Protein AF-A0A0X3NVZ6-F1 (afdb_monomer_lite)

pLDDT: mean 81.46, std 21.71, range [28.33, 97.88]

Secondary structure (DSSP, 8-state):
-HHHHHHHHHHHHHHHHHHHHHHHHHHHHTTT--HHHHHHHHHH-S--TT--HHHHHHHHHHHHT--STTSHHHHHHHHTT--HHHHHHHHHHHHHHHT-HHHHHHHHEE--TT-SS-EESS-HHHHHHHHHHTT--HHHHHHHHTT-S-HHHHHHHHHHHT-HHHHHHHHHHHT-HHHHHHHHTTS-TT-HHHHHHHHHHHHS-TT--TTSSPPS----------------------------

Structure (mmCIF, N/CA/C/O backbone):
data_AF-A0A0X3NVZ6-F1
#
_entry.id   AF-A0A0X3NVZ6-F1
#
loop_
_atom_site.group_PDB
_atom_site.id
_atom_site.type_symbol
_atom_site.label_atom_id
_atom_site.label_alt_id
_atom_site.label_comp_id
_atom_site.label_asym_id
_atom_site.label_entity_id
_atom_site.label_seq_id
_atom_site.pdbx_PDB_ins_code
_atom_site.Cartn_x
_atom_site.Cartn_y
_atom_site.Cartn_z
_atom_site.occupancy
_atom_site.B_iso_or_equiv
_atom_site.auth_seq_id
_atom_site.auth_comp_id
_atom_site.auth_asym_id
_atom_site.auth_atom_id
_atom_site.pdbx_PDB_model_num
ATOM 1 N N . MET A 1 1 ? -24.103 -20.084 12.287 1.00 60.00 1 MET A N 1
ATOM 2 C CA . MET A 1 1 ? -24.556 -18.800 12.869 1.00 60.00 1 MET A CA 1
ATOM 3 C C . MET A 1 1 ? -23.724 -18.395 14.086 1.00 60.00 1 MET A C 1
ATOM 5 O O . MET A 1 1 ? -23.213 -17.290 14.076 1.00 60.00 1 MET A O 1
ATOM 9 N N . HIS A 1 2 ? -23.479 -19.282 15.063 1.00 65.44 2 HIS A N 1
ATOM 10 C CA . HIS A 1 2 ? -22.731 -18.943 16.290 1.00 65.44 2 HIS A CA 1
ATOM 11 C C . HIS A 1 2 ? -21.339 -18.313 16.087 1.00 65.44 2 HIS A C 1
ATOM 13 O O . HIS A 1 2 ? -21.022 -17.343 16.763 1.00 65.44 2 HIS A O 1
ATOM 19 N N . ALA A 1 3 ? -20.526 -18.804 15.144 1.00 72.56 3 ALA A N 1
ATOM 20 C CA . ALA A 1 3 ? -19.170 -18.280 14.934 1.00 72.56 3 ALA A CA 1
ATOM 21 C C . ALA A 1 3 ? -19.144 -16.808 14.474 1.00 72.56 3 ALA A C 1
ATOM 23 O O . ALA A 1 3 ? -18.349 -16.023 14.979 1.00 72.56 3 ALA A O 1
ATOM 24 N N . SER A 1 4 ? -20.038 -16.415 13.561 1.00 76.69 4 SER A N 1
ATOM 25 C CA . SER A 1 4 ? -20.126 -15.032 13.071 1.00 76.69 4 SER A CA 1
ATOM 26 C C . SER A 1 4 ? -20.656 -14.077 14.141 1.00 76.69 4 SER A C 1
ATOM 28 O O . SER A 1 4 ? -20.187 -12.949 14.248 1.00 76.69 4 SER A O 1
ATOM 30 N N . THR A 1 5 ? -21.602 -14.532 14.969 1.00 79.50 5 THR A N 1
ATOM 31 C CA . THR A 1 5 ? -22.125 -13.740 16.090 1.00 79.50 5 THR A CA 1
ATOM 32 C C . THR A 1 5 ? -21.061 -13.522 17.164 1.00 79.50 5 THR A C 1
ATOM 34 O O . THR A 1 5 ? -20.918 -12.405 17.645 1.00 79.50 5 THR A O 1
ATOM 37 N N . LEU A 1 6 ? -20.275 -14.553 17.496 1.00 79.38 6 LEU A N 1
ATOM 38 C CA . LEU A 1 6 ? -19.158 -14.430 18.439 1.00 79.38 6 LEU A CA 1
ATOM 39 C C . LEU A 1 6 ? -18.105 -13.439 17.932 1.00 79.38 6 LEU A C 1
ATOM 41 O O . LEU A 1 6 ? -17.710 -12.552 18.679 1.00 79.38 6 LEU A O 1
ATOM 45 N N . GLN A 1 7 ? -17.746 -13.502 16.645 1.00 86.94 7 GLN A N 1
ATOM 46 C CA . GLN A 1 7 ? -16.832 -12.528 16.040 1.00 86.94 7 GLN A CA 1
ATOM 47 C C . GLN A 1 7 ? -17.372 -11.091 16.093 1.00 86.94 7 GLN A C 1
ATOM 49 O O . GLN A 1 7 ? -16.603 -10.158 16.299 1.00 86.94 7 GLN A O 1
ATOM 54 N N . ALA A 1 8 ? -18.680 -10.888 15.924 1.00 89.19 8 ALA A N 1
ATOM 55 C CA . ALA A 1 8 ? -19.275 -9.559 16.038 1.00 89.19 8 ALA A CA 1
ATOM 56 C C . ALA A 1 8 ? -19.230 -9.023 17.481 1.00 89.19 8 ALA A C 1
ATOM 58 O O . ALA A 1 8 ? -18.891 -7.860 17.686 1.00 89.19 8 ALA A O 1
ATOM 59 N N . VAL A 1 9 ? -19.521 -9.867 18.477 1.00 93.12 9 VAL A N 1
ATOM 60 C CA . VAL A 1 9 ? -19.441 -9.499 19.903 1.00 93.12 9 VAL A CA 1
ATOM 61 C C . VAL A 1 9 ? -18.001 -9.172 20.300 1.00 93.12 9 VAL A C 1
ATOM 63 O O . VAL A 1 9 ? -17.758 -8.132 20.904 1.00 93.12 9 VAL A O 1
ATOM 66 N N . ASP A 1 10 ? -17.050 -10.007 19.885 1.00 93.88 10 ASP A N 1
ATOM 67 C CA . ASP A 1 10 ? -15.616 -9.810 20.108 1.00 93.88 10 ASP A CA 1
ATOM 68 C C . ASP A 1 10 ? -15.109 -8.465 19.568 1.00 93.88 10 ASP A C 1
ATOM 70 O O . ASP A 1 10 ? -14.292 -7.799 20.208 1.00 93.88 10 ASP A O 1
ATOM 74 N N . LEU A 1 11 ? -15.573 -8.078 18.376 1.00 95.94 11 LEU A N 1
ATOM 75 C CA . LEU A 1 11 ? -15.210 -6.807 17.756 1.00 95.94 11 LEU A CA 1
ATOM 76 C C . LEU A 1 11 ? -15.830 -5.623 18.505 1.00 95.94 11 LEU A C 1
ATOM 78 O O . LEU A 1 11 ? -15.144 -4.632 18.739 1.00 95.94 11 LEU A O 1
ATOM 82 N N . LEU A 1 12 ? -17.102 -5.726 18.903 1.00 96.62 12 LEU A N 1
ATOM 83 C CA . LEU A 1 12 ? -17.789 -4.683 19.670 1.00 96.62 12 LEU A CA 1
ATOM 84 C C . LEU A 1 12 ? -17.141 -4.462 21.041 1.00 96.62 12 LEU A C 1
ATOM 86 O O . LEU A 1 12 ? -16.987 -3.319 21.475 1.00 96.62 12 LEU A O 1
ATOM 90 N N . GLU A 1 13 ? -16.730 -5.536 21.715 1.00 96.31 13 GLU A N 1
ATOM 91 C CA . GLU A 1 13 ? -16.010 -5.450 22.985 1.00 96.31 13 GLU A CA 1
ATOM 92 C C . GLU A 1 13 ? -14.669 -4.731 22.800 1.00 96.31 13 GLU A C 1
ATOM 94 O O . GLU A 1 13 ? -14.381 -3.770 23.516 1.00 96.31 13 GLU A O 1
ATOM 99 N N . PHE A 1 14 ? -13.895 -5.121 21.781 1.00 97.38 14 PHE A N 1
ATOM 100 C CA . PHE A 1 14 ? -12.651 -4.440 21.432 1.00 97.38 14 PHE A CA 1
ATOM 101 C C . PHE A 1 14 ? -12.881 -2.950 21.139 1.00 97.38 14 PHE A C 1
ATOM 103 O O . PHE A 1 14 ? -12.209 -2.097 21.716 1.00 97.38 14 PHE A O 1
ATOM 110 N N . GLN A 1 15 ? -13.857 -2.621 20.287 1.00 97.56 15 GLN A N 1
ATOM 111 C CA . GLN A 1 15 ? -14.199 -1.240 19.944 1.00 97.56 15 GLN A CA 1
ATOM 112 C C . GLN A 1 15 ? -14.551 -0.431 21.188 1.00 97.56 15 GLN A C 1
ATOM 114 O O . GLN A 1 15 ? -14.076 0.689 21.332 1.00 97.56 15 GLN A O 1
ATOM 119 N N . THR A 1 16 ? -15.325 -1.002 22.113 1.00 97.19 16 THR A N 1
ATOM 120 C CA . THR A 1 16 ? -15.700 -0.339 23.369 1.00 97.19 16 THR A CA 1
ATOM 121 C C . THR A 1 16 ? -14.471 0.031 24.201 1.00 97.19 16 THR A C 1
ATOM 123 O O . THR A 1 16 ? -14.427 1.122 24.765 1.00 97.19 16 THR A O 1
ATOM 126 N N . GLN A 1 17 ? -13.451 -0.832 24.231 1.00 96.88 17 GLN A N 1
ATOM 127 C CA . GLN A 1 17 ? -12.208 -0.585 24.970 1.00 96.88 17 GLN A CA 1
ATOM 128 C C . GLN A 1 17 ? -11.360 0.534 24.347 1.00 96.88 17 GLN A C 1
ATOM 130 O O . GLN A 1 17 ? -10.769 1.323 25.081 1.00 96.88 17 GLN A O 1
ATOM 135 N N . VAL A 1 18 ? -11.307 0.628 23.013 1.00 96.75 18 VAL A N 1
ATOM 136 C CA . VAL A 1 18 ? -10.432 1.589 22.307 1.00 96.75 18 VAL A CA 1
ATOM 137 C C . VAL A 1 18 ? -11.133 2.881 21.871 1.00 96.75 18 VAL A C 1
ATOM 139 O O . VAL A 1 18 ? -10.475 3.819 21.428 1.00 96.75 18 VAL A O 1
ATOM 142 N N . ASN A 1 19 ? -12.463 2.963 21.976 1.00 96.88 19 ASN A N 1
ATOM 143 C CA . ASN A 1 19 ? -13.245 4.064 21.404 1.00 96.88 19 ASN A CA 1
ATOM 144 C C . ASN A 1 19 ? -12.883 5.440 21.986 1.00 96.88 19 ASN A C 1
ATOM 146 O O . ASN A 1 19 ? -12.843 6.420 21.248 1.00 96.88 19 ASN A O 1
ATOM 150 N N . SER A 1 20 ? -12.622 5.531 23.292 1.00 96.69 20 SER A N 1
ATOM 151 C CA . SER A 1 20 ? -12.245 6.802 23.926 1.00 96.69 20 SER A CA 1
ATOM 152 C C . SER A 1 20 ? -10.889 7.312 23.430 1.00 96.69 20 SER A C 1
ATOM 154 O O . SER A 1 20 ? -10.765 8.493 23.114 1.00 96.69 20 SER A O 1
ATOM 156 N N . GLU A 1 21 ? -9.903 6.421 23.307 1.00 96.88 21 GLU A N 1
ATOM 157 C CA . GLU A 1 21 ? -8.580 6.730 22.752 1.00 96.88 21 GLU A CA 1
ATOM 158 C C . GLU A 1 21 ? -8.684 7.179 21.290 1.00 96.88 21 GLU A C 1
ATOM 160 O O . GLU A 1 21 ? -8.068 8.167 20.900 1.00 96.88 21 GLU A O 1
ATOM 165 N N . TRP A 1 22 ? -9.519 6.506 20.495 1.00 96.06 22 TRP A N 1
ATOM 166 C CA . TRP A 1 22 ? -9.757 6.878 19.103 1.00 96.06 22 TRP A CA 1
ATOM 167 C C . TRP A 1 22 ? -10.346 8.278 18.953 1.00 96.06 22 TRP A C 1
ATOM 169 O O . TRP A 1 22 ? -9.839 9.077 18.169 1.00 96.06 22 TRP A O 1
ATOM 179 N N . LEU A 1 23 ? -11.395 8.601 19.710 1.00 95.69 23 LEU A N 1
ATOM 180 C CA . LEU A 1 23 ? -12.026 9.919 19.634 1.00 95.69 23 LEU A CA 1
ATOM 181 C C . LEU A 1 23 ? -11.039 11.038 20.004 1.00 95.69 23 LEU A C 1
ATOM 183 O O . LEU A 1 23 ? -10.986 12.061 19.319 1.00 95.69 23 LEU A O 1
ATOM 187 N N . ASP A 1 24 ? -10.218 10.816 21.033 1.00 95.56 24 ASP A N 1
ATOM 188 C CA . ASP A 1 24 ? -9.151 11.737 21.431 1.00 95.56 24 ASP A CA 1
ATOM 189 C C . ASP A 1 24 ? -8.069 11.870 20.342 1.00 95.56 24 ASP A C 1
ATOM 191 O O . ASP A 1 24 ? -7.657 12.985 20.002 1.00 95.56 24 ASP A O 1
ATOM 195 N N . PHE A 1 25 ? -7.661 10.757 19.723 1.00 95.31 25 PHE A N 1
ATOM 196 C CA . PHE A 1 25 ? -6.727 10.752 18.598 1.00 95.31 25 PHE A CA 1
ATOM 197 C C . PHE A 1 25 ? -7.257 11.566 17.413 1.00 95.31 25 PHE A C 1
ATOM 199 O O . PHE A 1 25 ? -6.531 12.421 16.897 1.00 95.31 25 PHE A O 1
ATOM 206 N N . VAL A 1 26 ? -8.511 11.354 16.994 1.00 93.81 26 VAL A N 1
ATOM 207 C CA . VAL A 1 26 ? -9.117 12.092 15.873 1.00 93.81 26 VAL A CA 1
ATOM 208 C C . VAL A 1 26 ? -9.163 13.583 16.189 1.00 93.81 26 VAL A C 1
ATOM 210 O O . VAL A 1 26 ? -8.725 14.389 15.369 1.00 93.81 26 VAL A O 1
ATOM 213 N N . GLN A 1 27 ? -9.619 13.963 17.385 1.00 92.81 27 GLN A N 1
ATOM 214 C CA . GLN A 1 27 ? -9.715 15.366 17.787 1.00 92.81 27 GLN A CA 1
ATOM 215 C C . GLN A 1 27 ? -8.353 16.077 17.760 1.00 92.81 27 GLN A C 1
ATOM 217 O O . GLN A 1 27 ? -8.264 17.228 17.327 1.00 92.81 27 GLN A O 1
ATOM 222 N N . LYS A 1 28 ? -7.288 15.397 18.196 1.00 92.94 28 LYS A N 1
ATOM 223 C CA . LYS A 1 28 ? -5.924 15.946 18.218 1.00 92.94 28 LYS A CA 1
ATOM 224 C C . LYS A 1 28 ? -5.268 15.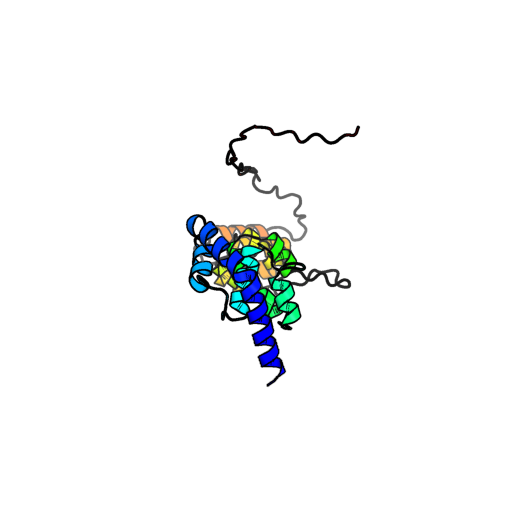979 16.841 1.00 92.94 28 LYS A C 1
ATOM 226 O O . LYS A 1 28 ? -4.518 16.909 16.549 1.00 92.94 28 LYS A O 1
ATOM 231 N N . THR A 1 29 ? -5.529 14.972 16.014 1.00 89.94 29 THR A N 1
ATOM 232 C 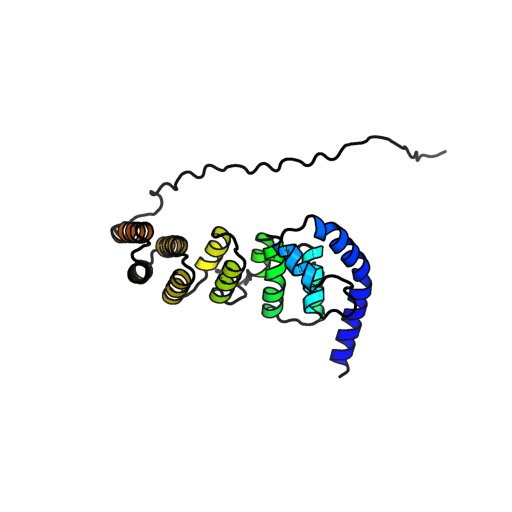CA . THR A 1 29 ? -4.800 14.739 14.759 1.00 89.94 29 THR A CA 1
ATOM 233 C C . THR A 1 29 ? -5.443 15.452 13.577 1.00 89.94 29 THR A C 1
ATOM 235 O O . THR A 1 29 ? -4.736 15.991 12.727 1.00 89.94 29 THR A O 1
ATOM 238 N N . LEU A 1 30 ? -6.776 15.520 13.523 1.00 87.06 30 LEU A N 1
ATOM 239 C CA . LEU A 1 30 ? -7.508 16.086 12.388 1.00 87.06 30 LEU A CA 1
ATOM 240 C C . LEU A 1 30 ? -7.076 17.521 12.007 1.00 87.06 30 LEU A C 1
ATOM 242 O O . LEU A 1 30 ? -6.938 17.778 10.810 1.00 87.06 30 LEU A O 1
ATOM 246 N N . PRO A 1 31 ? -6.803 18.455 12.944 1.00 87.62 31 PRO A N 1
ATOM 247 C CA . PRO A 1 31 ? -6.426 19.824 12.582 1.00 87.62 31 PRO A CA 1
ATOM 248 C C . PRO A 1 31 ? -5.085 19.915 11.834 1.00 87.62 31 PRO A C 1
ATOM 250 O O . PRO A 1 31 ? -4.970 20.646 10.846 1.00 87.62 31 PRO A O 1
ATOM 253 N N . SER A 1 32 ? -4.081 19.156 12.281 1.00 89.25 32 SER A N 1
ATOM 254 C CA . SER A 1 32 ? -2.695 19.209 11.789 1.00 89.25 32 SER A CA 1
ATOM 255 C C . SER A 1 32 ? -2.352 18.123 10.764 1.00 89.25 32 SER A C 1
ATOM 257 O O . SER A 1 32 ? -1.273 18.162 10.175 1.00 89.25 32 SER A O 1
ATOM 259 N N . ALA A 1 33 ? -3.260 17.175 10.527 1.00 89.50 33 ALA A N 1
ATOM 260 C CA . ALA A 1 33 ? -3.080 16.084 9.582 1.00 89.50 33 ALA A CA 1
ATOM 261 C C . ALA A 1 33 ? -2.863 16.561 8.135 1.00 89.50 33 ALA A C 1
ATOM 263 O O . ALA A 1 33 ? -3.412 17.580 7.690 1.00 89.50 33 ALA A O 1
ATOM 264 N N . SER A 1 34 ? -2.094 15.764 7.386 1.00 90.56 34 SER A N 1
ATOM 265 C CA . SER A 1 34 ? -1.975 15.885 5.933 1.00 90.56 34 SER A CA 1
ATOM 266 C C . SER A 1 34 ? -3.335 15.664 5.262 1.00 90.56 34 SER A C 1
ATOM 268 O O . SER A 1 34 ? -4.229 15.044 5.835 1.00 90.56 34 SER A O 1
ATOM 270 N N . GLU A 1 35 ? -3.499 16.147 4.031 1.00 89.75 35 GLU A N 1
ATOM 271 C CA . GLU A 1 35 ? -4.738 15.959 3.261 1.00 89.75 35 GLU A CA 1
ATOM 272 C C . GLU A 1 35 ? -5.115 14.476 3.106 1.00 89.75 35 GLU A C 1
ATOM 274 O O . GLU A 1 35 ? -6.270 14.108 3.291 1.00 89.75 35 GLU A O 1
ATOM 279 N N . HIS A 1 36 ? -4.124 13.608 2.886 1.00 88.31 36 HIS A N 1
ATOM 280 C CA . HIS A 1 36 ? -4.323 12.161 2.781 1.00 88.31 36 HIS A CA 1
ATOM 281 C C . HIS A 1 36 ? -4.874 11.557 4.080 1.00 88.31 36 HIS A C 1
ATOM 283 O O . HIS A 1 36 ? -5.828 10.782 4.054 1.00 88.31 36 HIS A O 1
ATOM 289 N N . VAL A 1 37 ? -4.310 11.944 5.229 1.00 90.19 37 VAL A N 1
ATOM 290 C CA . VAL A 1 37 ? -4.796 11.483 6.537 1.00 90.19 37 VAL A CA 1
ATOM 291 C C . VAL A 1 37 ? -6.179 12.068 6.834 1.00 90.19 37 VAL A C 1
ATOM 293 O O . VAL A 1 37 ? -7.036 11.355 7.341 1.00 90.19 37 VAL A O 1
ATOM 296 N N . LYS A 1 38 ? -6.442 13.330 6.471 1.00 91.00 38 LYS A N 1
ATOM 297 C CA . LYS A 1 38 ? -7.771 13.952 6.599 1.00 91.00 38 LYS A CA 1
ATOM 298 C C . LYS A 1 38 ? -8.831 13.232 5.772 1.00 91.00 38 LYS A C 1
ATOM 300 O O . LYS A 1 38 ? -9.927 13.035 6.282 1.00 91.00 38 LYS A O 1
ATOM 305 N N . SER A 1 39 ? -8.506 12.817 4.547 1.00 90.62 39 SER A N 1
ATOM 306 C CA . SER A 1 39 ? -9.411 12.036 3.696 1.00 90.62 39 SER A CA 1
ATOM 307 C C . SER A 1 39 ? -9.811 10.730 4.379 1.00 90.62 39 SER A C 1
ATOM 309 O O . SER A 1 39 ? -10.999 10.463 4.531 1.00 90.62 39 SER A O 1
ATOM 311 N N . LEU A 1 40 ? -8.829 9.968 4.876 1.00 90.06 40 LEU A N 1
ATOM 312 C CA . LEU A 1 40 ? -9.088 8.721 5.599 1.00 90.06 40 LEU A CA 1
ATOM 313 C C . LEU A 1 40 ? -9.904 8.958 6.864 1.00 90.06 40 LEU A C 1
ATOM 315 O O . LEU A 1 40 ? -10.897 8.279 7.099 1.00 90.06 40 LEU A O 1
ATOM 319 N N . LEU A 1 41 ? -9.512 9.948 7.669 1.00 89.00 41 LEU A N 1
ATOM 320 C CA . LEU A 1 41 ? -10.242 10.298 8.880 1.00 89.00 41 LEU A CA 1
ATOM 321 C C . LEU A 1 41 ? -11.670 10.738 8.574 1.00 89.00 41 LEU A C 1
ATOM 323 O O . LEU A 1 41 ? -12.544 10.427 9.364 1.00 89.00 41 LEU A O 1
ATOM 327 N N . GLY A 1 42 ? -11.932 11.410 7.452 1.00 84.88 42 GLY A N 1
ATOM 328 C CA . GLY A 1 42 ? -13.282 11.796 7.044 1.00 84.88 42 GLY A CA 1
ATOM 329 C C . GLY A 1 42 ? -14.221 10.596 6.911 1.00 84.88 42 GLY A C 1
ATOM 330 O O . GLY A 1 42 ? -15.340 10.646 7.417 1.00 84.88 42 GLY A O 1
ATOM 331 N N . GLU A 1 43 ? -13.743 9.499 6.320 1.00 85.19 43 GLU A N 1
ATOM 332 C CA . GLU A 1 43 ? -14.530 8.281 6.077 1.00 85.19 43 GLU A CA 1
ATOM 333 C C . GLU A 1 43 ? -14.866 7.503 7.355 1.00 85.19 43 GLU A C 1
ATOM 335 O O . GLU A 1 43 ? -15.932 6.897 7.448 1.00 85.19 43 GLU A O 1
ATOM 340 N N . ILE A 1 44 ? -13.970 7.528 8.346 1.00 88.81 44 ILE A N 1
ATOM 341 C CA . ILE A 1 44 ? -14.121 6.796 9.616 1.00 88.81 44 ILE A CA 1
ATOM 342 C C . ILE A 1 44 ? -14.276 7.725 10.829 1.00 88.81 44 ILE A C 1
ATOM 344 O O . ILE A 1 44 ? -14.106 7.296 11.972 1.00 88.81 44 ILE A O 1
ATOM 348 N N . SER A 1 45 ? -14.579 9.004 10.596 1.00 81.12 45 SER A N 1
ATOM 349 C CA . SER A 1 45 ? -14.726 9.994 11.664 1.00 81.12 45 SER A CA 1
ATOM 350 C C . SER A 1 45 ? -15.962 9.686 12.505 1.00 81.12 45 SER A C 1
ATOM 352 O O . SER A 1 45 ? -17.056 9.464 11.993 1.00 81.12 45 SER A O 1
ATOM 354 N N . GLY A 1 46 ? -15.781 9.667 13.825 1.00 87.94 46 GLY A N 1
ATOM 355 C CA . GLY A 1 46 ? -16.837 9.356 14.784 1.00 87.94 46 GLY A CA 1
ATOM 356 C C . GLY A 1 46 ? -16.524 8.132 15.643 1.00 87.94 46 GLY A C 1
ATOM 357 O O . GLY A 1 46 ? -15.376 7.680 15.688 1.00 87.94 46 GLY A O 1
ATOM 358 N N . PRO A 1 47 ? -17.525 7.623 16.380 1.00 93.19 47 PRO A N 1
ATOM 359 C CA . PRO A 1 47 ? -17.350 6.462 17.238 1.00 93.19 47 PRO A CA 1
ATOM 360 C C . PRO A 1 47 ? -16.901 5.230 16.447 1.00 93.19 47 PRO A C 1
ATOM 362 O O . PRO A 1 47 ? -17.448 4.915 15.390 1.00 93.19 47 PRO A O 1
ATOM 365 N N . LEU A 1 48 ? -15.933 4.504 17.005 1.00 93.69 48 LEU A N 1
ATOM 366 C CA . LEU A 1 48 ? -15.494 3.206 16.492 1.00 93.69 48 LEU A CA 1
ATOM 367 C C . LEU A 1 48 ? -16.542 2.113 16.709 1.00 93.69 48 LEU A C 1
ATOM 369 O O . LEU A 1 48 ? -16.555 1.118 15.992 1.00 93.69 48 LEU A O 1
ATOM 373 N N . ILE A 1 49 ? -17.404 2.282 17.711 1.00 95.50 49 ILE A N 1
ATOM 374 C CA . ILE A 1 49 ? -18.428 1.302 18.074 1.00 95.50 49 ILE A CA 1
ATOM 375 C C . ILE A 1 49 ? -19.397 1.114 16.904 1.00 95.50 49 ILE A C 1
ATOM 377 O O . ILE A 1 49 ? -20.007 2.071 16.429 1.00 95.50 49 ILE A O 1
ATOM 381 N N . GLY A 1 50 ? -19.554 -0.133 16.461 1.00 92.50 50 GLY A N 1
ATOM 382 C CA . GLY A 1 50 ? -20.433 -0.496 15.349 1.00 92.50 50 GLY A CA 1
ATOM 383 C C . GLY A 1 50 ? -19.793 -0.347 13.967 1.00 92.50 50 GLY A C 1
ATOM 384 O O . GLY A 1 50 ? -20.423 -0.710 12.975 1.00 92.50 50 GLY A O 1
ATOM 385 N N . GLN A 1 51 ? -18.545 0.125 13.881 1.00 94.00 51 GLN A N 1
ATOM 386 C CA . GLN A 1 51 ? -17.789 0.092 12.631 1.00 94.00 51 GLN A CA 1
ATOM 387 C C . GLN A 1 51 ? -17.493 -1.351 12.218 1.00 94.00 51 GLN A C 1
ATOM 389 O O . GLN A 1 51 ? -17.423 -2.267 13.042 1.00 94.00 51 GLN A O 1
ATOM 394 N N . ASN A 1 52 ? -17.288 -1.573 10.922 1.00 94.50 52 ASN A N 1
ATOM 395 C CA . ASN A 1 52 ? -16.861 -2.885 10.447 1.00 94.50 52 ASN A CA 1
ATOM 396 C C . ASN A 1 52 ? -15.394 -3.167 10.849 1.00 94.50 52 ASN A C 1
ATOM 398 O O . ASN A 1 52 ? -14.645 -2.273 11.264 1.00 94.50 52 ASN A O 1
ATOM 402 N N . LEU A 1 53 ? -14.972 -4.429 10.715 1.00 95.88 53 LEU A N 1
ATOM 403 C CA . LEU A 1 53 ? -13.617 -4.861 11.070 1.00 95.88 53 LEU A CA 1
ATOM 404 C C . LEU A 1 53 ? -12.538 -4.072 10.311 1.00 95.88 53 LEU A C 1
ATOM 406 O O . LEU A 1 53 ? -11.549 -3.670 10.913 1.00 95.88 53 LEU A O 1
ATOM 410 N N . ALA A 1 54 ? -12.739 -3.812 9.017 1.00 95.81 54 ALA A N 1
ATOM 411 C CA . ALA A 1 54 ? -11.762 -3.124 8.181 1.00 95.81 54 ALA A CA 1
ATOM 412 C C . ALA A 1 54 ? -11.541 -1.672 8.636 1.00 95.81 54 ALA A C 1
ATOM 414 O O . ALA A 1 54 ? -10.406 -1.277 8.892 1.00 95.81 54 ALA A O 1
ATOM 415 N N . SER A 1 55 ? -12.618 -0.910 8.840 1.00 96.00 55 SER A N 1
ATOM 416 C CA . SER A 1 55 ? -12.569 0.459 9.370 1.00 96.00 55 SER A CA 1
ATOM 417 C C . SER A 1 55 ? -11.931 0.508 10.761 1.00 96.00 55 SER A C 1
ATOM 419 O O . SER A 1 55 ? -11.123 1.389 11.046 1.00 96.00 55 SER A O 1
ATOM 421 N N . THR A 1 56 ? -12.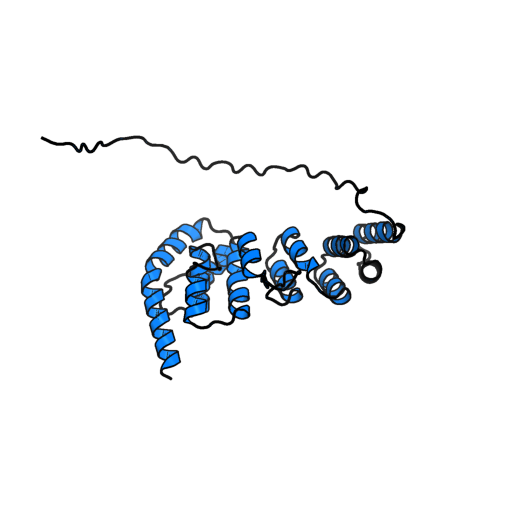224 -0.486 11.607 1.00 97.06 56 THR A N 1
ATOM 422 C CA . THR A 1 56 ? -11.606 -0.614 12.938 1.00 97.06 56 THR A CA 1
ATOM 423 C C . THR A 1 56 ? -10.097 -0.833 12.835 1.00 97.06 56 THR A C 1
ATOM 425 O O . THR A 1 56 ? -9.325 -0.201 13.550 1.00 97.06 56 THR A O 1
ATOM 428 N N . MET A 1 57 ? -9.648 -1.691 11.917 1.00 97.50 57 MET A N 1
ATOM 429 C CA . MET A 1 57 ? -8.222 -1.931 11.694 1.00 97.50 57 MET A CA 1
ATOM 430 C C . MET A 1 57 ? -7.515 -0.701 11.128 1.00 97.50 57 MET A C 1
ATOM 432 O O . MET A 1 57 ? -6.413 -0.401 11.575 1.00 97.50 57 MET A O 1
ATOM 436 N N . VAL A 1 58 ? -8.137 0.040 10.205 1.00 96.94 58 VAL A N 1
ATOM 437 C CA . VAL A 1 58 ? -7.584 1.308 9.697 1.00 96.94 58 VAL A CA 1
ATOM 438 C C . VAL A 1 58 ? -7.391 2.301 10.842 1.00 96.94 58 VAL A C 1
ATOM 440 O O . VAL A 1 58 ? -6.303 2.860 10.973 1.00 96.94 58 VAL A O 1
ATOM 443 N N . ALA A 1 59 ? -8.385 2.460 11.721 1.00 96.81 59 ALA A N 1
ATOM 444 C CA . ALA A 1 59 ? -8.258 3.297 12.913 1.00 96.81 59 ALA A CA 1
ATOM 445 C C . ALA A 1 59 ? -7.089 2.851 13.806 1.00 96.81 59 ALA A C 1
ATOM 447 O O . ALA A 1 59 ? -6.273 3.673 14.218 1.00 96.81 59 ALA A O 1
ATOM 448 N N . CYS A 1 60 ? -6.956 1.545 14.054 1.00 97.62 60 CYS A N 1
ATOM 449 C CA . CYS A 1 60 ? -5.833 0.997 14.812 1.00 97.62 60 CYS A CA 1
ATOM 450 C C . CYS A 1 60 ? -4.475 1.294 14.164 1.00 97.62 60 CYS A C 1
ATOM 452 O O . CYS A 1 60 ? -3.548 1.663 14.877 1.00 97.62 60 CYS A O 1
ATOM 454 N N . ILE A 1 61 ? -4.346 1.174 12.839 1.00 97.88 61 ILE A N 1
ATOM 455 C CA . ILE A 1 61 ? -3.091 1.475 12.130 1.00 97.88 61 ILE A CA 1
ATOM 456 C C . ILE A 1 61 ? -2.753 2.959 12.241 1.00 97.88 61 ILE A C 1
ATOM 458 O O . ILE A 1 61 ? -1.591 3.297 12.454 1.00 97.88 61 ILE A O 1
ATOM 462 N N . LEU A 1 62 ? -3.750 3.839 12.125 1.00 96.00 62 LEU A N 1
ATOM 463 C CA . LEU A 1 62 ? -3.553 5.280 12.268 1.00 96.00 62 LEU A CA 1
ATOM 464 C C . LEU A 1 62 ? -3.089 5.655 13.681 1.00 96.00 62 LEU A C 1
ATOM 466 O O . LEU A 1 62 ? -2.169 6.457 13.817 1.00 96.00 62 LEU A O 1
ATOM 470 N N . MET A 1 63 ? -3.683 5.055 14.717 1.00 95.56 63 MET A N 1
ATOM 471 C CA . MET A 1 63 ? -3.298 5.317 16.108 1.00 95.56 63 MET A CA 1
ATOM 472 C C . MET A 1 63 ? -1.933 4.715 16.473 1.00 95.56 63 MET A C 1
ATOM 474 O O . MET A 1 63 ? -1.127 5.373 17.126 1.00 95.56 63 MET A O 1
ATOM 478 N N . ASP A 1 64 ? -1.656 3.476 16.055 1.00 96.44 64 ASP A N 1
ATOM 479 C CA . ASP A 1 64 ? -0.395 2.780 16.362 1.00 96.44 64 ASP A CA 1
ATOM 480 C C . ASP A 1 64 ? 0.762 3.228 15.468 1.00 96.44 64 ASP A C 1
ATOM 482 O O . ASP A 1 64 ? 1.926 2.955 15.768 1.00 96.44 64 ASP A O 1
ATOM 486 N N . ASN A 1 65 ? 0.439 3.869 14.343 1.00 94.75 65 ASN A N 1
ATOM 487 C CA . ASN A 1 65 ? 1.374 4.226 13.288 1.00 94.75 65 ASN A CA 1
ATOM 488 C C . ASN A 1 65 ? 2.169 3.010 12.755 1.00 94.75 65 ASN A C 1
ATOM 490 O O . ASN A 1 65 ? 3.357 3.089 12.417 1.00 94.75 65 ASN A O 1
ATOM 494 N N . LYS A 1 66 ? 1.508 1.842 12.774 1.00 95.31 66 LYS A N 1
ATOM 495 C CA . LYS A 1 66 ? 2.101 0.511 12.605 1.00 95.31 66 LYS A CA 1
ATOM 496 C C . LYS A 1 66 ? 1.033 -0.511 12.197 1.00 95.31 66 LYS A C 1
ATOM 498 O O . LYS A 1 66 ? -0.099 -0.430 12.663 1.00 95.31 66 LYS A O 1
ATOM 503 N N . ALA A 1 67 ? 1.397 -1.506 11.384 1.00 95.81 67 ALA A N 1
ATOM 504 C CA . ALA A 1 67 ? 0.502 -2.600 10.976 1.00 95.81 67 ALA A CA 1
ATOM 505 C C . ALA A 1 67 ? 1.097 -4.010 11.167 1.00 95.81 67 ALA A C 1
ATOM 507 O O . ALA A 1 67 ? 0.405 -5.009 10.994 1.00 95.81 67 ALA A O 1
ATOM 508 N N . THR A 1 68 ? 2.373 -4.129 11.521 1.00 93.69 68 THR A N 1
ATOM 509 C CA . THR A 1 68 ? 3.061 -5.408 11.754 1.00 93.69 68 THR A CA 1
ATOM 510 C C . THR A 1 68 ? 2.858 -5.926 13.185 1.00 93.69 68 THR A C 1
ATOM 512 O O . THR A 1 68 ? 2.130 -5.330 13.989 1.00 93.69 68 THR A O 1
ATOM 515 N N . ASN A 1 69 ? 3.505 -7.054 13.509 1.00 91.06 69 ASN A N 1
ATOM 516 C CA . ASN A 1 69 ? 3.431 -7.740 14.801 1.00 91.06 69 ASN A CA 1
ATOM 517 C C . ASN A 1 69 ? 3.477 -6.776 15.997 1.00 91.06 69 ASN A C 1
ATOM 519 O O . ASN A 1 69 ? 4.349 -5.904 16.106 1.00 91.06 69 ASN A O 1
ATOM 523 N N . GLY A 1 70 ? 2.537 -6.976 16.919 1.00 90.50 70 GLY A N 1
ATOM 524 C CA . GLY A 1 70 ? 2.378 -6.167 18.125 1.00 90.50 70 GLY A CA 1
ATOM 525 C C . GLY A 1 70 ? 1.444 -4.964 17.971 1.00 90.50 70 GLY A C 1
ATOM 526 O O . GLY A 1 70 ? 1.026 -4.434 18.993 1.00 90.50 70 GLY A O 1
ATOM 527 N N . SER A 1 71 ? 1.064 -4.563 16.752 1.00 96.44 71 SER A N 1
ATOM 528 C CA . SER A 1 71 ? -0.005 -3.567 16.559 1.00 96.44 71 SER A CA 1
ATOM 529 C C . SER A 1 71 ? -1.384 -4.154 16.875 1.00 96.44 71 SER A C 1
ATOM 531 O O . SER A 1 71 ? -1.614 -5.359 16.725 1.00 96.44 71 SER A O 1
ATOM 533 N N . ARG A 1 72 ? -2.329 -3.297 17.267 1.00 97.44 72 ARG A N 1
ATOM 534 C CA . ARG A 1 72 ? -3.733 -3.664 17.499 1.00 97.44 72 ARG A CA 1
ATOM 535 C C . ARG A 1 72 ? -4.387 -4.205 16.233 1.00 97.44 72 ARG A C 1
ATOM 537 O O . ARG A 1 72 ? -5.112 -5.194 16.284 1.00 97.44 72 ARG A O 1
ATOM 544 N N . ALA A 1 73 ? -4.071 -3.611 15.084 1.00 97.50 73 ALA A N 1
ATOM 545 C CA . ALA A 1 73 ? -4.571 -4.073 13.794 1.00 97.50 73 ALA A CA 1
ATOM 546 C C . ALA A 1 73 ? -4.103 -5.502 13.472 1.00 97.50 73 ALA A C 1
ATOM 548 O O . ALA A 1 73 ? -4.903 -6.322 13.025 1.00 97.50 73 ALA A O 1
ATOM 549 N N . TYR A 1 74 ? -2.840 -5.833 13.762 1.00 96.4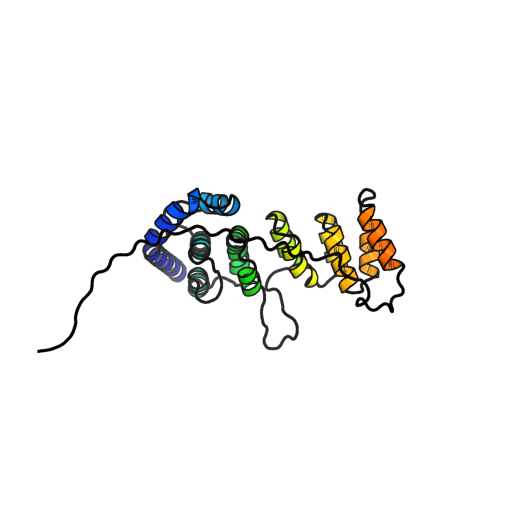4 74 TYR A N 1
ATOM 550 C CA . TYR A 1 74 ? -2.322 -7.189 13.573 1.00 96.44 74 TYR A CA 1
ATOM 551 C C . TYR A 1 74 ? -2.964 -8.199 14.542 1.00 96.44 74 TYR A C 1
ATOM 553 O O . TYR A 1 74 ? -3.280 -9.320 14.156 1.00 96.44 74 TYR A O 1
ATOM 561 N N . GLN A 1 75 ? -3.238 -7.799 15.786 1.00 96.56 75 GLN A N 1
ATOM 562 C CA . GLN A 1 75 ? -3.965 -8.649 16.739 1.00 96.56 75 GLN A CA 1
ATOM 563 C C . GLN A 1 75 ? -5.397 -8.943 16.263 1.00 96.56 75 GLN A C 1
ATOM 565 O O . GLN A 1 75 ? -5.846 -10.088 16.316 1.00 96.56 75 GLN A O 1
ATOM 570 N N . LEU A 1 76 ? -6.103 -7.930 15.746 1.00 96.62 76 LEU A N 1
ATOM 571 C CA . LEU A 1 76 ? -7.428 -8.103 15.145 1.00 96.62 76 LEU A CA 1
ATOM 572 C C . LEU A 1 76 ? -7.382 -9.016 13.917 1.00 96.62 76 LEU A C 1
ATOM 574 O O . LEU A 1 76 ? -8.269 -9.850 13.743 1.00 96.62 76 LEU A O 1
ATOM 578 N N . LYS A 1 77 ? -6.340 -8.897 13.088 1.00 96.56 77 LYS A N 1
ATOM 579 C CA . LYS A 1 77 ? -6.138 -9.753 11.914 1.00 96.56 77 LYS A CA 1
ATOM 580 C C . LYS A 1 77 ? -6.089 -11.222 12.332 1.00 96.56 77 LYS A C 1
ATOM 582 O O . LYS A 1 77 ? -6.839 -12.029 11.782 1.00 96.56 77 LYS A O 1
ATOM 587 N N . ASP A 1 78 ? -5.262 -11.548 13.325 1.00 95.19 78 ASP A N 1
ATOM 588 C CA . ASP A 1 78 ? -5.105 -12.917 13.822 1.00 95.19 78 ASP A CA 1
ATOM 589 C C . ASP A 1 78 ? -6.392 -13.422 14.498 1.00 95.19 78 ASP A C 1
ATOM 591 O O . ASP A 1 78 ? -6.862 -14.521 14.191 1.00 95.19 78 ASP A O 1
ATOM 595 N N . LYS A 1 79 ? -7.024 -12.601 15.353 1.00 95.00 79 LYS A N 1
ATOM 596 C CA . LYS A 1 79 ? -8.269 -12.956 16.063 1.00 95.00 79 LYS A CA 1
ATOM 597 C C . LYS A 1 79 ? -9.417 -13.260 15.096 1.00 95.00 79 LYS A C 1
ATOM 599 O O . LYS A 1 79 ? -10.138 -14.243 15.273 1.00 95.00 79 LYS A O 1
ATOM 604 N N . HIS A 1 80 ? -9.570 -12.449 14.052 1.00 94.50 80 HIS A N 1
ATOM 605 C CA . HIS A 1 80 ? -10.642 -12.591 13.064 1.00 94.50 80 HIS A CA 1
ATOM 606 C C . HIS A 1 80 ? -10.258 -13.458 11.857 1.00 94.50 80 HIS A C 1
ATOM 608 O O . HIS A 1 80 ? -11.077 -13.630 10.954 1.00 94.50 80 HIS A O 1
ATOM 614 N N . LYS A 1 81 ? -9.054 -14.051 11.853 1.00 94.56 81 LYS A N 1
ATOM 615 C CA . LYS A 1 81 ? -8.541 -14.924 10.783 1.00 94.56 81 LYS A CA 1
ATOM 616 C C . LYS A 1 81 ? -8.582 -14.255 9.403 1.00 94.56 81 LYS A C 1
ATOM 618 O O . LYS A 1 81 ? -8.952 -14.883 8.411 1.00 94.56 81 LYS A O 1
ATOM 623 N N . MET A 1 82 ? -8.227 -12.971 9.342 1.00 94.94 82 MET A N 1
ATOM 624 C CA . MET A 1 82 ? -8.176 -12.231 8.082 1.00 94.94 82 MET A CA 1
ATOM 625 C C . MET A 1 82 ? -7.020 -12.750 7.209 1.00 94.94 82 MET A C 1
ATOM 627 O O . MET A 1 82 ? -5.900 -12.869 7.711 1.00 94.94 82 MET A O 1
ATOM 631 N N . PRO A 1 83 ? -7.247 -13.019 5.909 1.00 94.94 83 PRO A N 1
ATOM 632 C CA . PRO A 1 83 ? -6.176 -13.421 5.004 1.00 94.94 83 PRO A CA 1
ATOM 633 C C . PRO A 1 83 ? -5.067 -12.367 4.911 1.00 94.94 83 PRO A C 1
ATOM 635 O O . PRO A 1 83 ? -5.348 -11.170 4.834 1.00 94.94 83 PRO A O 1
ATOM 638 N N . ASP A 1 84 ? -3.813 -12.819 4.843 1.00 93.19 84 ASP A N 1
ATOM 639 C CA . ASP A 1 84 ? -2.634 -11.944 4.800 1.00 93.19 84 ASP A CA 1
ATOM 640 C C . ASP A 1 84 ? -2.690 -10.925 3.659 1.00 93.19 84 ASP A C 1
ATOM 642 O O . ASP A 1 84 ? -2.425 -9.745 3.874 1.00 93.19 84 ASP A O 1
ATOM 646 N N . GLU A 1 85 ? -3.069 -11.358 2.455 1.00 94.00 85 GLU A N 1
ATOM 647 C CA . GLU A 1 85 ? -3.188 -10.472 1.293 1.00 94.00 85 GLU A CA 1
ATOM 648 C C . GLU A 1 85 ? -4.232 -9.367 1.519 1.00 94.00 85 GLU A C 1
ATOM 650 O O . GLU A 1 85 ? -3.958 -8.198 1.248 1.00 94.00 85 GLU A O 1
ATOM 655 N N . VAL A 1 86 ? -5.397 -9.715 2.076 1.00 95.31 86 VAL A N 1
ATOM 656 C CA . VAL A 1 86 ? -6.466 -8.750 2.384 1.00 95.31 86 VAL A CA 1
ATOM 657 C C . VAL A 1 86 ? -5.982 -7.739 3.420 1.00 95.31 86 VAL A C 1
ATOM 659 O O . VAL A 1 86 ? -6.164 -6.536 3.241 1.00 95.31 86 VAL A O 1
ATOM 662 N N . PHE A 1 87 ? -5.311 -8.212 4.472 1.00 96.75 87 PHE A N 1
ATOM 663 C CA . PHE A 1 87 ? -4.764 -7.345 5.508 1.00 96.75 87 PHE A CA 1
ATOM 664 C C . PHE A 1 87 ? -3.683 -6.400 4.970 1.00 96.75 87 PHE A C 1
ATOM 666 O O . PHE A 1 87 ? -3.688 -5.217 5.300 1.00 96.75 87 PHE A O 1
ATOM 673 N N . ARG A 1 88 ? -2.779 -6.888 4.111 1.00 96.19 88 ARG A N 1
ATOM 674 C CA . ARG A 1 88 ? -1.747 -6.052 3.481 1.00 96.19 88 ARG A CA 1
ATOM 675 C C . ARG A 1 88 ? -2.367 -4.939 2.647 1.00 96.19 88 ARG A C 1
ATOM 677 O O . ARG A 1 88 ? -1.969 -3.792 2.811 1.00 96.19 88 ARG A O 1
ATOM 684 N N . TRP A 1 89 ? -3.352 -5.254 1.804 1.00 96.94 89 TRP A N 1
ATOM 685 C CA . TRP A 1 89 ? -4.061 -4.237 1.022 1.00 96.94 89 TRP A CA 1
ATOM 686 C C . TRP A 1 89 ? -4.751 -3.203 1.908 1.00 96.94 89 TRP A C 1
ATOM 688 O O . TRP A 1 89 ? -4.608 -2.008 1.666 1.00 96.94 89 TRP A O 1
ATOM 698 N N . LEU A 1 90 ? -5.429 -3.657 2.964 1.00 96.50 90 LEU A N 1
ATOM 699 C CA . LEU A 1 90 ? -6.102 -2.784 3.922 1.00 96.50 90 LEU A CA 1
ATOM 700 C C . LEU A 1 90 ? -5.123 -1.847 4.646 1.00 96.50 90 LEU A C 1
ATOM 702 O O . LEU A 1 90 ? -5.420 -0.676 4.863 1.00 96.50 90 LEU A O 1
ATOM 706 N N . ALA A 1 91 ? -3.951 -2.359 5.017 1.00 97.31 91 ALA A N 1
ATOM 707 C CA . ALA A 1 91 ? -2.959 -1.612 5.775 1.00 97.31 91 ALA A CA 1
ATOM 708 C C . ALA A 1 91 ? -2.122 -0.645 4.926 1.00 97.31 91 ALA A C 1
ATOM 710 O O . ALA A 1 91 ? -1.532 0.287 5.471 1.00 97.31 91 ALA A O 1
ATOM 711 N N . LEU A 1 92 ? -2.060 -0.839 3.606 1.00 96.25 92 LEU A N 1
ATOM 712 C CA . LEU A 1 92 ? -1.229 -0.011 2.734 1.00 96.25 92 LEU A CA 1
ATOM 713 C C . LEU A 1 92 ? -1.655 1.452 2.736 1.00 96.25 92 LEU A C 1
ATOM 715 O O . LEU A 1 92 ? -0.811 2.331 2.878 1.00 96.25 92 LEU A O 1
ATOM 719 N N . GLU A 1 93 ? -2.946 1.722 2.575 1.00 95.06 93 GLU A N 1
ATOM 720 C CA . GLU A 1 93 ? -3.439 3.090 2.448 1.00 95.06 93 GLU A CA 1
ATOM 721 C C . GLU A 1 93 ? -3.138 3.980 3.666 1.00 95.06 93 GLU A C 1
ATOM 723 O O . GLU A 1 93 ? -2.515 5.030 3.470 1.00 95.06 93 GLU A O 1
ATOM 728 N N . PRO A 1 94 ? -3.483 3.592 4.912 1.00 96.12 94 PRO A N 1
ATOM 729 C CA . PRO A 1 94 ? -3.144 4.404 6.077 1.00 96.12 94 PRO A CA 1
ATOM 730 C C . PRO A 1 94 ? -1.631 4.579 6.242 1.00 96.12 94 PRO A C 1
ATOM 732 O O . PRO A 1 94 ? -1.179 5.682 6.540 1.00 96.12 94 PRO A O 1
ATOM 735 N N . LEU A 1 95 ? -0.821 3.547 5.976 1.00 97.06 95 LEU A N 1
ATOM 736 C CA . LEU A 1 95 ? 0.637 3.668 6.064 1.00 97.06 95 LEU A CA 1
ATOM 737 C C . LEU A 1 95 ? 1.224 4.602 4.996 1.00 97.06 95 LEU A C 1
ATOM 739 O O . LEU A 1 95 ? 2.178 5.326 5.283 1.00 97.06 95 LEU A O 1
ATOM 743 N N . ILE A 1 96 ? 0.667 4.620 3.781 1.00 95.94 96 ILE A N 1
ATOM 744 C CA . ILE A 1 96 ? 1.061 5.562 2.721 1.00 95.94 96 ILE A CA 1
ATOM 745 C C . ILE A 1 96 ? 0.689 6.988 3.129 1.00 95.94 96 ILE A C 1
ATOM 747 O O . ILE A 1 96 ? 1.520 7.887 3.010 1.00 95.94 96 ILE A O 1
ATOM 751 N N . ALA A 1 97 ? -0.521 7.195 3.657 1.00 93.94 97 ALA A N 1
ATOM 752 C CA . ALA A 1 97 ? -0.974 8.505 4.124 1.00 93.94 97 ALA A CA 1
ATOM 753 C C . ALA A 1 97 ? -0.089 9.058 5.256 1.00 93.94 97 ALA A C 1
ATOM 755 O O . ALA A 1 97 ? 0.179 10.261 5.304 1.00 93.94 97 ALA A O 1
ATOM 756 N N . LEU A 1 98 ? 0.405 8.169 6.122 1.00 94.38 98 LEU A N 1
ATOM 757 C CA . LEU A 1 98 ? 1.364 8.470 7.186 1.00 94.38 98 LEU A CA 1
ATOM 758 C C . LEU A 1 98 ? 2.813 8.600 6.680 1.00 94.38 98 LEU A C 1
ATOM 760 O O . LEU A 1 98 ? 3.658 9.122 7.398 1.00 94.38 98 LEU A O 1
ATOM 764 N N . GLN A 1 99 ? 3.112 8.167 5.449 1.00 94.75 99 GLN A N 1
ATOM 765 C CA . GLN A 1 99 ? 4.462 8.064 4.871 1.00 94.75 99 GLN A CA 1
ATOM 766 C C . GLN A 1 99 ? 5.388 7.082 5.614 1.00 94.75 99 GLN A C 1
ATOM 768 O O . GLN A 1 99 ? 6.609 7.244 5.666 1.00 94.75 99 GLN A O 1
ATOM 773 N N . HIS A 1 100 ? 4.816 6.016 6.170 1.00 95.19 100 HIS A N 1
ATOM 774 C CA . HIS A 1 100 ? 5.511 4.990 6.949 1.00 95.19 100 HIS A CA 1
ATOM 775 C C . HIS A 1 100 ? 6.170 3.922 6.057 1.00 95.19 100 HIS A C 1
ATOM 777 O O . HIS A 1 100 ? 5.892 2.728 6.153 1.00 95.19 100 HIS A O 1
ATOM 783 N N . TRP A 1 101 ? 7.085 4.340 5.177 1.00 93.44 101 TRP A N 1
ATOM 784 C CA . TRP A 1 101 ? 7.678 3.481 4.137 1.00 93.44 101 TRP A CA 1
ATOM 785 C C . TRP A 1 101 ? 8.407 2.242 4.674 1.00 93.44 101 TRP A C 1
ATOM 787 O O . TRP A 1 101 ? 8.313 1.175 4.074 1.00 93.44 101 TRP A O 1
ATOM 797 N N . MET A 1 102 ? 9.090 2.365 5.817 1.00 91.50 102 MET A N 1
ATOM 798 C CA . MET A 1 102 ? 9.793 1.244 6.464 1.00 91.50 102 MET A CA 1
ATOM 799 C C . MET A 1 102 ? 8.828 0.187 7.015 1.00 91.50 102 MET A C 1
ATOM 801 O O . MET A 1 102 ? 9.127 -1.010 7.004 1.00 91.50 102 MET A O 1
ATOM 805 N N . GLU A 1 103 ? 7.662 0.623 7.489 1.00 94.44 103 GLU A N 1
ATOM 806 C CA . GLU A 1 103 ? 6.607 -0.279 7.944 1.00 94.44 103 GLU A CA 1
ATOM 807 C C . GLU A 1 103 ? 5.962 -0.985 6.750 1.00 94.44 103 GLU A C 1
ATOM 809 O O . GLU A 1 103 ? 5.735 -2.189 6.806 1.00 94.44 103 GLU A O 1
ATOM 814 N N . ILE A 1 104 ? 5.751 -0.267 5.640 1.00 94.69 104 ILE A N 1
ATOM 815 C CA . ILE A 1 104 ? 5.271 -0.855 4.382 1.00 94.69 104 ILE A CA 1
ATOM 816 C C . ILE A 1 104 ? 6.252 -1.922 3.883 1.00 94.69 104 ILE A C 1
ATOM 818 O O . ILE A 1 104 ? 5.823 -3.016 3.525 1.00 94.69 104 ILE A O 1
ATOM 822 N N . ASP A 1 105 ? 7.563 -1.656 3.907 1.00 91.62 105 ASP A N 1
ATOM 823 C CA . ASP A 1 105 ? 8.563 -2.670 3.553 1.00 91.62 105 ASP A CA 1
ATOM 824 C C . ASP A 1 105 ? 8.430 -3.904 4.443 1.00 91.62 105 ASP A C 1
ATOM 826 O O . ASP A 1 105 ? 8.386 -5.027 3.951 1.00 91.62 105 ASP A O 1
ATOM 830 N N . SER A 1 106 ? 8.318 -3.705 5.754 1.00 91.00 106 SER A N 1
ATOM 831 C CA . SER A 1 106 ? 8.203 -4.803 6.718 1.00 91.00 106 SER A CA 1
ATOM 832 C C . SER A 1 106 ? 6.905 -5.603 6.552 1.00 91.00 106 SER A C 1
ATOM 834 O O . SER A 1 106 ? 6.899 -6.815 6.750 1.00 91.00 106 SER A O 1
ATOM 836 N N . LEU A 1 107 ? 5.814 -4.938 6.165 1.00 92.62 107 LEU A N 1
ATOM 837 C CA . LEU A 1 107 ? 4.505 -5.535 5.909 1.00 92.62 107 LEU A CA 1
ATOM 838 C C . LEU A 1 107 ? 4.485 -6.372 4.617 1.00 92.62 107 LEU A C 1
ATOM 840 O O . LEU A 1 107 ? 3.835 -7.421 4.561 1.00 92.62 107 LEU A O 1
ATOM 844 N N . LEU A 1 108 ? 5.163 -5.894 3.570 1.00 91.50 108 LEU A N 1
ATOM 845 C CA . LEU A 1 108 ? 5.135 -6.496 2.236 1.00 91.50 108 LEU A CA 1
ATOM 846 C C . LEU A 1 108 ? 6.216 -7.552 2.014 1.00 91.50 108 LEU A C 1
ATOM 848 O O . LEU A 1 108 ? 6.013 -8.463 1.211 1.00 91.50 108 LEU A O 1
ATOM 852 N N . MET A 1 109 ? 7.364 -7.421 2.675 1.00 86.12 109 MET A N 1
ATOM 853 C CA . MET A 1 109 ? 8.519 -8.283 2.451 1.00 86.12 109 MET A CA 1
ATOM 854 C C . MET A 1 109 ? 8.423 -9.552 3.295 1.00 86.12 109 MET A C 1
ATOM 856 O O . MET A 1 109 ? 8.623 -9.542 4.510 1.00 86.12 109 MET A O 1
ATOM 860 N N . GLU A 1 110 ? 8.190 -10.687 2.641 1.00 72.81 110 GLU A N 1
ATOM 861 C CA . GLU A 1 110 ? 8.252 -11.987 3.297 1.00 72.81 110 GLU A CA 1
ATOM 862 C C . GLU A 1 110 ? 9.696 -12.500 3.310 1.00 72.81 110 GLU A C 1
ATOM 864 O O . GLU A 1 110 ? 10.262 -12.887 2.281 1.00 72.81 110 GLU A O 1
ATOM 869 N N . LYS A 1 111 ? 10.293 -12.580 4.504 1.00 64.38 111 LYS A N 1
ATOM 870 C CA . LYS A 1 111 ? 11.521 -13.357 4.707 1.00 64.38 111 LYS A CA 1
ATOM 871 C C . LYS A 1 111 ? 11.171 -14.841 4.740 1.00 64.38 111 LYS A C 1
ATOM 873 O O . LYS A 1 111 ? 10.993 -15.431 5.803 1.00 64.38 111 LYS A O 1
ATOM 878 N N . LYS A 1 112 ? 11.086 -15.472 3.570 1.00 59.47 112 LYS A N 1
ATOM 879 C CA . LYS A 1 112 ? 11.051 -16.936 3.501 1.00 59.47 112 LYS A CA 1
ATOM 880 C C . LYS A 1 112 ? 12.432 -17.447 3.892 1.00 59.47 112 LYS A C 1
ATOM 882 O O . LYS A 1 112 ? 13.387 -17.268 3.150 1.00 59.47 112 LYS A O 1
ATOM 887 N N . TRP A 1 113 ? 12.527 -18.082 5.056 1.00 53.25 113 TRP A N 1
ATOM 888 C CA . TRP A 1 113 ? 13.778 -18.579 5.644 1.00 53.25 113 TRP A CA 1
ATOM 889 C C . TRP A 1 113 ? 14.594 -19.528 4.743 1.00 53.25 113 TRP A C 1
ATOM 891 O O . TRP A 1 113 ? 15.789 -19.690 4.961 1.00 53.25 113 TRP A O 1
ATOM 901 N N . PHE A 1 114 ? 13.983 -20.085 3.692 1.00 55.62 114 PHE A N 1
ATOM 902 C CA . PHE A 1 114 ? 14.658 -20.890 2.667 1.00 55.62 114 PHE A CA 1
ATOM 903 C C . PHE A 1 114 ? 14.895 -20.188 1.321 1.00 55.62 114 PHE A C 1
ATOM 905 O O . PHE A 1 114 ? 15.589 -20.730 0.460 1.00 55.62 114 PHE A O 1
ATOM 912 N N . ALA A 1 115 ? 14.326 -19.004 1.094 1.00 58.44 115 ALA A N 1
ATOM 913 C CA . ALA A 1 115 ? 14.496 -18.288 -0.162 1.00 58.44 115 ALA A CA 1
ATOM 914 C C . ALA A 1 115 ? 15.664 -17.302 -0.053 1.00 58.44 115 ALA A C 1
ATOM 916 O O . ALA A 1 115 ? 15.674 -16.409 0.788 1.00 58.44 115 ALA A O 1
ATOM 917 N N . ARG A 1 116 ? 16.623 -17.402 -0.979 1.00 58.53 116 ARG A N 1
ATOM 918 C CA . ARG A 1 116 ? 17.681 -16.388 -1.152 1.00 58.53 116 ARG A CA 1
ATOM 919 C C . ARG A 1 116 ? 17.145 -15.035 -1.644 1.00 58.53 116 ARG A C 1
ATOM 921 O O . ARG A 1 116 ? 17.881 -14.055 -1.635 1.00 58.53 116 ARG A O 1
ATOM 928 N N . LYS A 1 117 ? 15.893 -14.987 -2.110 1.00 62.19 117 LYS A N 1
ATOM 929 C CA . LYS A 1 117 ? 15.247 -13.796 -2.668 1.00 62.19 117 LYS A CA 1
ATOM 930 C C . LYS A 1 117 ? 14.059 -13.396 -1.804 1.00 62.19 117 LYS A C 1
ATOM 932 O O . LYS A 1 117 ? 13.235 -14.242 -1.462 1.00 62.19 117 LYS A O 1
ATOM 937 N N . CYS A 1 118 ? 13.982 -12.106 -1.492 1.00 69.44 118 CYS A N 1
ATOM 938 C CA . CYS A 1 118 ? 12.807 -11.521 -0.866 1.00 69.44 118 CYS A CA 1
ATOM 939 C C . CYS A 1 118 ? 11.612 -11.646 -1.818 1.00 69.44 118 CYS A C 1
ATOM 941 O O . CYS A 1 118 ? 11.753 -11.385 -3.015 1.00 69.44 118 CYS A O 1
ATOM 943 N N . VAL A 1 119 ? 10.463 -12.068 -1.295 1.00 78.19 119 VAL A N 1
ATOM 944 C CA . VAL A 1 119 ? 9.216 -12.158 -2.059 1.00 78.19 119 VAL A CA 1
ATOM 945 C C . VAL A 1 119 ? 8.270 -11.089 -1.535 1.00 78.19 119 VAL A C 1
ATOM 947 O O . VAL A 1 119 ? 8.119 -10.933 -0.324 1.00 78.19 119 VAL A O 1
ATOM 950 N N . ILE A 1 120 ? 7.645 -10.354 -2.452 1.00 85.88 120 ILE A N 1
ATOM 951 C CA . ILE A 1 120 ? 6.587 -9.406 -2.109 1.00 85.88 120 ILE A CA 1
ATOM 952 C C . ILE A 1 120 ? 5.296 -10.198 -1.925 1.00 85.88 120 ILE A C 1
ATOM 954 O O . ILE A 1 120 ? 4.884 -10.940 -2.814 1.00 85.88 120 ILE A O 1
ATOM 958 N N . GLY A 1 121 ? 4.648 -10.025 -0.778 1.00 83.38 121 GLY A N 1
ATOM 959 C CA . GLY A 1 121 ? 3.410 -10.713 -0.415 1.00 83.38 121 GLY A CA 1
ATOM 960 C C . GLY A 1 121 ? 2.147 -10.217 -1.133 1.00 83.38 121 GLY A C 1
ATOM 961 O O . GLY A 1 121 ? 1.057 -10.480 -0.632 1.00 83.38 121 GLY A O 1
ATOM 962 N N . LEU A 1 122 ? 2.287 -9.475 -2.238 1.00 91.81 122 LEU A N 1
ATOM 963 C CA . LEU A 1 122 ? 1.230 -8.888 -3.070 1.00 91.81 122 LEU A CA 1
ATOM 964 C C . LEU A 1 122 ? 1.641 -8.912 -4.558 1.00 91.81 122 LEU A C 1
ATOM 966 O O . LEU A 1 122 ? 2.840 -8.860 -4.852 1.00 91.81 122 LEU A O 1
ATOM 970 N N . PRO A 1 123 ? 0.683 -8.900 -5.507 1.00 92.06 123 PRO A N 1
ATOM 971 C CA . PRO A 1 123 ? 0.977 -8.689 -6.925 1.00 92.06 123 PRO A CA 1
ATOM 972 C C . PRO A 1 123 ? 1.675 -7.338 -7.162 1.00 92.06 123 PRO A C 1
ATOM 974 O O . PRO A 1 123 ? 1.114 -6.273 -6.890 1.00 92.06 123 PRO A O 1
ATOM 977 N N . VAL A 1 124 ? 2.924 -7.383 -7.637 1.00 92.25 124 VAL A N 1
ATOM 978 C CA . VAL A 1 124 ? 3.824 -6.214 -7.713 1.00 92.25 124 VAL A CA 1
ATOM 979 C C . VAL A 1 124 ? 3.318 -5.155 -8.694 1.00 92.25 124 VAL A C 1
ATOM 981 O O . VAL A 1 124 ? 3.406 -3.961 -8.423 1.00 92.25 124 VAL A O 1
ATOM 984 N N . ASP A 1 125 ? 2.745 -5.582 -9.814 1.00 92.62 125 ASP A N 1
ATOM 985 C CA . ASP A 1 125 ? 2.115 -4.725 -10.818 1.00 92.62 125 ASP A CA 1
ATOM 986 C C . ASP A 1 125 ? 0.974 -3.892 -10.214 1.00 92.62 125 ASP A C 1
ATOM 988 O O . ASP A 1 125 ? 0.947 -2.667 -10.357 1.00 92.62 125 ASP A O 1
ATOM 992 N N . ARG A 1 126 ? 0.073 -4.538 -9.463 1.00 94.06 126 ARG A N 1
ATOM 993 C CA . ARG A 1 126 ? -1.038 -3.872 -8.771 1.00 94.06 126 ARG A CA 1
ATOM 994 C C . ARG A 1 126 ? -0.537 -2.955 -7.669 1.00 94.06 126 ARG A C 1
ATOM 996 O O . ARG A 1 126 ? -1.060 -1.856 -7.512 1.00 94.06 126 ARG A O 1
ATOM 1003 N N . LEU A 1 127 ? 0.488 -3.378 -6.929 1.00 95.31 127 LEU A N 1
ATOM 1004 C CA . LEU A 1 127 ? 1.111 -2.560 -5.891 1.00 95.31 127 LEU A CA 1
ATOM 1005 C C . LEU A 1 127 ? 1.669 -1.258 -6.476 1.00 95.31 127 LEU A C 1
ATOM 1007 O O . LEU A 1 127 ? 1.436 -0.190 -5.920 1.00 95.31 127 LEU A O 1
ATOM 1011 N N . ILE A 1 128 ? 2.370 -1.323 -7.610 1.00 95.19 128 ILE A N 1
ATOM 1012 C CA . ILE A 1 128 ? 2.922 -0.125 -8.251 1.00 95.19 128 ILE A CA 1
ATOM 1013 C C . ILE A 1 128 ? 1.805 0.795 -8.750 1.00 95.19 128 ILE A C 1
ATOM 1015 O O . ILE A 1 128 ? 1.885 2.003 -8.532 1.00 95.19 128 ILE A O 1
ATOM 1019 N N . LEU A 1 129 ? 0.757 0.241 -9.373 1.00 95.06 129 LEU A N 1
ATOM 1020 C CA . LEU A 1 129 ? -0.414 1.022 -9.787 1.00 95.06 129 LEU A CA 1
ATOM 1021 C C . LEU A 1 129 ? -1.037 1.760 -8.599 1.00 95.06 129 LEU A C 1
ATOM 1023 O O . LEU A 1 129 ? -1.328 2.953 -8.692 1.00 95.06 129 LEU A O 1
ATOM 1027 N N . PHE A 1 130 ? -1.181 1.067 -7.471 1.00 95.62 130 PHE A N 1
ATOM 1028 C CA . PHE A 1 130 ? -1.723 1.642 -6.250 1.00 95.62 130 PHE A CA 1
ATOM 1029 C C . PHE A 1 130 ? -0.828 2.756 -5.692 1.00 95.62 130 PHE A C 1
ATOM 1031 O O . PHE A 1 130 ? -1.304 3.870 -5.477 1.00 95.62 130 PHE A O 1
ATOM 1038 N N . LEU A 1 131 ? 0.47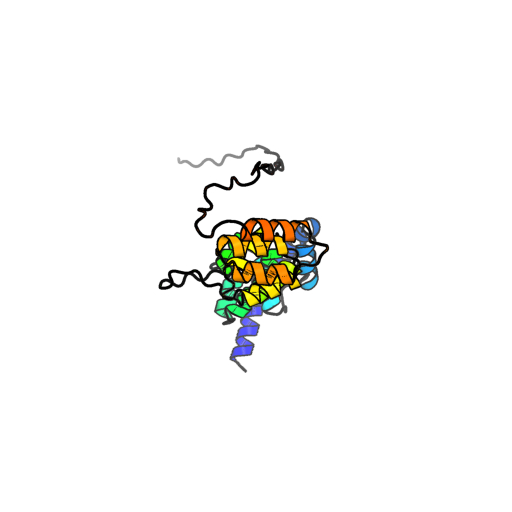9 2.509 -5.544 1.00 95.38 131 LEU A N 1
ATOM 1039 C CA . LEU A 1 131 ? 1.446 3.505 -5.065 1.00 95.38 131 LEU A CA 1
ATOM 1040 C C . LEU A 1 131 ? 1.463 4.757 -5.951 1.00 95.38 131 LEU A C 1
ATOM 1042 O O . LEU A 1 131 ? 1.474 5.876 -5.433 1.00 95.38 131 LEU A O 1
ATOM 1046 N N . HIS A 1 132 ? 1.423 4.572 -7.272 1.00 95.12 132 HIS A N 1
ATOM 1047 C CA . HIS A 1 132 ? 1.350 5.666 -8.234 1.00 95.12 132 HIS A CA 1
ATOM 1048 C C . HIS A 1 132 ? 0.049 6.464 -8.090 1.00 95.12 132 HIS A C 1
ATOM 1050 O O . HIS A 1 132 ? 0.091 7.688 -8.037 1.00 95.12 132 HIS A O 1
ATOM 1056 N N . SER A 1 133 ? -1.100 5.789 -7.950 1.00 94.19 133 SER A N 1
ATOM 1057 C CA . SER A 1 133 ? -2.399 6.455 -7.758 1.00 94.19 133 SER A CA 1
ATOM 1058 C C . SER A 1 133 ? -2.476 7.289 -6.474 1.00 94.19 133 SER A C 1
ATOM 1060 O O . SER A 1 133 ? -3.230 8.255 -6.409 1.00 94.19 133 SER A O 1
ATOM 1062 N N . LYS A 1 134 ? -1.669 6.942 -5.463 1.00 92.94 134 LYS A N 1
ATOM 1063 C CA . LYS A 1 134 ? -1.551 7.670 -4.193 1.00 92.94 134 LYS A CA 1
ATOM 1064 C C . LYS A 1 134 ? -0.416 8.701 -4.195 1.00 92.94 134 LYS A C 1
ATOM 1066 O O . LYS A 1 134 ? -0.009 9.149 -3.130 1.00 92.94 134 LYS A O 1
ATOM 1071 N N . ASN A 1 135 ? 0.123 9.056 -5.366 1.00 91.62 135 ASN A N 1
ATOM 1072 C CA . ASN A 1 135 ? 1.225 10.012 -5.522 1.00 91.62 135 ASN A CA 1
ATOM 1073 C C . ASN A 1 135 ? 2.450 9.677 -4.650 1.00 91.62 135 ASN A C 1
ATOM 1075 O O . ASN A 1 135 ? 3.133 10.567 -4.137 1.00 91.62 135 ASN A O 1
ATOM 1079 N N . SER A 1 136 ? 2.733 8.384 -4.463 1.00 93.62 136 SER A N 1
ATOM 1080 C CA . SER A 1 136 ? 3.895 7.955 -3.682 1.00 93.62 136 SER A CA 1
ATOM 1081 C C . SER A 1 136 ? 5.195 8.424 -4.352 1.00 93.62 136 SER A C 1
ATOM 1083 O O . SER A 1 136 ? 5.269 8.466 -5.584 1.00 93.62 136 SER A O 1
ATOM 1085 N N . PRO A 1 137 ? 6.258 8.726 -3.583 1.00 93.81 137 PRO A N 1
ATOM 1086 C CA . PRO A 1 137 ? 7.522 9.176 -4.154 1.00 93.81 137 PRO A CA 1
ATOM 1087 C C . PRO A 1 137 ? 8.082 8.190 -5.188 1.00 93.81 137 PRO A C 1
ATOM 1089 O O . PRO A 1 137 ? 8.092 6.978 -4.960 1.00 93.81 137 PRO A O 1
ATOM 1092 N N . LYS A 1 138 ? 8.640 8.706 -6.292 1.00 91.81 138 LYS A N 1
ATOM 1093 C CA . LYS A 1 138 ? 9.266 7.885 -7.350 1.00 91.81 138 LYS A CA 1
ATOM 1094 C C . LYS A 1 138 ? 10.313 6.912 -6.799 1.00 91.81 138 LYS A C 1
ATOM 1096 O O . LYS A 1 138 ? 10.363 5.766 -7.232 1.00 91.81 138 LYS A O 1
ATOM 1101 N N . ALA A 1 139 ? 11.080 7.334 -5.790 1.00 91.38 139 ALA A N 1
ATOM 1102 C CA . ALA A 1 139 ? 12.052 6.483 -5.107 1.00 91.38 139 ALA A CA 1
ATOM 1103 C C . ALA A 1 139 ? 11.401 5.259 -4.437 1.00 91.38 139 ALA A C 1
ATOM 1105 O O . ALA A 1 139 ? 11.954 4.166 -4.490 1.00 91.38 139 ALA A O 1
ATOM 1106 N N . VAL A 1 140 ? 10.205 5.409 -3.854 1.00 93.06 140 VAL A N 1
ATOM 1107 C CA . VAL A 1 140 ? 9.454 4.296 -3.250 1.00 93.06 140 VAL A CA 1
ATOM 1108 C C . VAL A 1 140 ? 8.990 3.327 -4.333 1.00 93.06 140 VAL A C 1
ATOM 1110 O O . VAL A 1 140 ? 9.196 2.123 -4.190 1.00 93.06 140 VAL A O 1
ATOM 1113 N N . ILE A 1 141 ? 8.431 3.841 -5.432 1.00 93.50 141 ILE A N 1
ATOM 1114 C CA . ILE A 1 141 ? 7.982 3.035 -6.578 1.00 93.50 141 ILE A CA 1
ATOM 1115 C C . ILE A 1 141 ? 9.156 2.250 -7.191 1.00 93.50 141 ILE A C 1
ATOM 1117 O O . ILE A 1 141 ? 9.038 1.048 -7.439 1.00 93.50 141 ILE A O 1
ATOM 1121 N N . ALA A 1 142 ? 10.316 2.894 -7.356 1.00 91.50 142 ALA A N 1
ATOM 1122 C CA . ALA A 1 142 ? 11.535 2.284 -7.889 1.00 91.50 142 ALA A CA 1
ATOM 1123 C C . ALA A 1 142 ? 11.981 1.040 -7.104 1.00 91.50 142 ALA A C 1
ATOM 1125 O O . ALA A 1 142 ? 12.389 0.044 -7.705 1.00 91.50 142 ALA A O 1
ATOM 1126 N N . ARG A 1 143 ? 11.839 1.048 -5.769 1.00 89.88 143 ARG A N 1
ATOM 1127 C CA . ARG A 1 143 ? 12.188 -0.109 -4.922 1.00 89.88 143 ARG A CA 1
ATOM 1128 C C . ARG A 1 143 ? 11.352 -1.343 -5.229 1.00 89.88 143 ARG A C 1
ATOM 1130 O O . ARG A 1 143 ? 11.849 -2.446 -5.024 1.00 89.88 143 ARG A O 1
ATOM 1137 N N . TYR A 1 144 ? 10.113 -1.177 -5.689 1.00 91.50 144 TYR A N 1
ATOM 1138 C CA . TYR A 1 144 ? 9.214 -2.292 -5.986 1.00 91.50 144 TYR A CA 1
ATOM 1139 C C . TYR A 1 144 ? 9.288 -2.732 -7.455 1.00 91.50 144 TYR A C 1
ATOM 1141 O O . TYR A 1 144 ? 9.157 -3.921 -7.736 1.00 91.50 144 TYR A O 1
ATOM 1149 N N . LEU A 1 145 ? 9.614 -1.820 -8.381 1.00 90.25 145 LEU A N 1
ATOM 1150 C CA . LEU A 1 145 ? 9.799 -2.120 -9.812 1.00 90.25 145 LEU A CA 1
ATOM 1151 C C . LEU A 1 145 ? 10.834 -3.224 -10.084 1.00 90.25 145 LEU A C 1
ATOM 1153 O O . LEU A 1 145 ? 10.685 -3.996 -11.033 1.00 90.25 145 LEU A O 1
ATOM 1157 N N . GLN A 1 146 ? 11.875 -3.343 -9.256 1.00 86.50 146 GLN A N 1
ATOM 1158 C CA . GLN A 1 146 ? 12.894 -4.389 -9.421 1.00 86.50 146 GLN A CA 1
ATOM 1159 C C . GLN A 1 146 ? 12.342 -5.816 -9.244 1.00 86.50 146 GLN A C 1
ATOM 1161 O O . GLN A 1 146 ? 12.924 -6.759 -9.781 1.00 86.50 146 GLN A O 1
ATOM 1166 N N . TYR A 1 147 ? 11.218 -5.971 -8.533 1.00 87.94 147 TYR A N 1
ATOM 1167 C CA . TYR A 1 147 ? 10.592 -7.261 -8.236 1.00 87.94 147 TYR A CA 1
ATOM 1168 C C . TYR A 1 147 ? 9.591 -7.719 -9.303 1.00 87.94 147 TYR A C 1
ATOM 1170 O O . TYR A 1 147 ? 9.042 -8.812 -9.175 1.00 87.94 147 TYR A O 1
ATOM 1178 N N . LEU A 1 148 ? 9.363 -6.929 -10.360 1.00 88.50 148 LEU A N 1
ATOM 1179 C CA . LEU A 1 148 ? 8.610 -7.411 -11.515 1.00 88.50 148 LEU A CA 1
ATOM 1180 C C . LEU A 1 148 ? 9.400 -8.532 -12.218 1.00 88.50 148 LEU A C 1
ATOM 1182 O O . LEU A 1 148 ? 10.589 -8.338 -12.517 1.00 88.50 148 LEU A O 1
ATOM 1186 N N . PRO A 1 149 ? 8.767 -9.699 -12.449 1.00 77.75 149 PRO A N 1
ATOM 1187 C CA . PRO A 1 149 ? 9.450 -10.877 -12.973 1.00 77.75 149 PRO A CA 1
ATOM 1188 C C . PRO A 1 149 ? 9.733 -10.779 -14.473 1.00 77.75 149 PRO A C 1
ATOM 1190 O O . PRO A 1 149 ? 10.732 -11.327 -14.927 1.00 77.75 149 PRO A O 1
ATOM 1193 N N . ASP A 1 150 ? 8.869 -10.085 -15.211 1.00 85.00 150 ASP A N 1
ATOM 1194 C CA . ASP A 1 150 ? 8.850 -10.052 -16.668 1.00 85.00 150 ASP A CA 1
ATOM 1195 C C . ASP A 1 150 ? 9.122 -8.639 -17.207 1.00 85.00 150 ASP A C 1
ATOM 1197 O O . ASP A 1 150 ? 8.629 -7.641 -16.667 1.00 85.00 150 ASP A O 1
ATOM 1201 N N . SER A 1 151 ? 9.932 -8.573 -18.263 1.00 86.56 151 SER A N 1
ATOM 1202 C CA . SER A 1 151 ? 10.346 -7.322 -18.896 1.00 86.56 151 SER A CA 1
ATOM 1203 C C . SER A 1 151 ? 9.208 -6.684 -19.682 1.00 86.56 151 SER A C 1
ATOM 1205 O O . SER A 1 151 ? 9.050 -5.469 -19.596 1.00 86.56 151 SER A O 1
ATOM 1207 N N . ASP A 1 152 ? 8.365 -7.466 -20.361 1.00 89.06 152 ASP A N 1
ATOM 1208 C CA . ASP A 1 152 ? 7.243 -6.924 -21.139 1.00 89.06 152 ASP A CA 1
ATOM 1209 C C . ASP A 1 152 ? 6.201 -6.273 -20.222 1.00 89.06 152 ASP A C 1
ATOM 1211 O O . ASP A 1 152 ? 5.812 -5.120 -20.427 1.00 89.06 152 ASP A O 1
ATOM 1215 N N . THR A 1 153 ? 5.858 -6.949 -19.122 1.00 90.88 153 THR A N 1
ATOM 1216 C CA . THR A 1 153 ? 4.988 -6.412 -18.064 1.00 90.88 153 THR A CA 1
ATOM 1217 C C . THR A 1 153 ? 5.532 -5.099 -17.487 1.00 90.88 153 THR A C 1
ATOM 1219 O O . THR A 1 153 ? 4.773 -4.168 -17.200 1.00 90.88 153 THR A O 1
ATOM 1222 N N . LEU A 1 154 ? 6.854 -4.999 -17.310 1.00 92.44 154 LEU A N 1
ATOM 1223 C CA . LEU A 1 154 ? 7.507 -3.775 -16.852 1.00 92.44 154 LEU A CA 1
ATOM 1224 C C . LEU A 1 154 ? 7.411 -2.654 -17.896 1.00 92.44 154 LEU A C 1
ATOM 1226 O O . LEU A 1 154 ? 7.076 -1.532 -17.516 1.00 92.44 154 LEU A O 1
ATOM 1230 N N . VAL A 1 155 ? 7.662 -2.934 -19.183 1.00 93.81 155 VAL A N 1
ATOM 1231 C CA . VAL A 1 155 ? 7.506 -1.938 -20.259 1.00 93.81 155 VAL A CA 1
ATOM 1232 C C . VAL A 1 155 ? 6.068 -1.425 -20.297 1.00 93.81 155 VAL A C 1
ATOM 1234 O O . VAL A 1 155 ? 5.857 -0.213 -20.288 1.00 93.81 155 VAL A O 1
ATOM 1237 N N . ASP A 1 156 ? 5.076 -2.319 -20.274 1.00 93.31 156 ASP A N 1
ATOM 1238 C CA . ASP A 1 156 ? 3.658 -1.947 -20.272 1.00 93.31 156 ASP A CA 1
ATOM 1239 C C . ASP A 1 156 ? 3.307 -1.015 -19.118 1.00 93.31 156 ASP A C 1
ATOM 1241 O O . ASP A 1 156 ? 2.631 0.002 -19.299 1.00 93.31 156 ASP A O 1
ATOM 1245 N N . LEU A 1 157 ? 3.783 -1.342 -17.919 1.00 94.31 157 LEU A N 1
ATOM 1246 C CA . LEU A 1 157 ? 3.505 -0.556 -16.732 1.00 94.31 157 LEU A CA 1
ATOM 1247 C C . LEU A 1 157 ? 4.196 0.813 -16.778 1.00 94.31 157 LEU A C 1
ATOM 1249 O O . LEU A 1 157 ? 3.567 1.815 -16.440 1.00 94.31 157 LEU A O 1
ATOM 1253 N N . VAL A 1 158 ? 5.452 0.865 -17.225 1.00 93.62 158 VAL A N 1
ATOM 1254 C CA . VAL A 1 158 ? 6.224 2.105 -17.380 1.00 93.62 158 VAL A CA 1
ATOM 1255 C C . VAL A 1 158 ? 5.570 3.036 -18.396 1.00 93.62 158 VAL A C 1
ATOM 1257 O O . VAL A 1 158 ? 5.370 4.210 -18.087 1.00 93.62 158 VAL A O 1
ATOM 1260 N N . VAL A 1 159 ? 5.191 2.515 -19.565 1.00 93.94 159 VAL A N 1
ATOM 1261 C CA . VAL A 1 159 ? 4.534 3.285 -20.633 1.00 93.94 159 VAL A CA 1
ATOM 1262 C C . VAL A 1 159 ? 3.187 3.813 -20.150 1.00 93.94 159 VAL A C 1
ATOM 1264 O O . VAL A 1 159 ? 2.911 5.006 -20.261 1.00 93.94 159 VAL A O 1
ATOM 1267 N N . ARG A 1 160 ? 2.366 2.948 -19.543 1.00 93.00 160 ARG A N 1
ATOM 1268 C CA . ARG A 1 160 ? 1.034 3.311 -19.039 1.00 93.00 160 ARG A CA 1
ATOM 1269 C C . ARG A 1 160 ? 1.076 4.405 -17.973 1.00 93.00 160 ARG A C 1
ATOM 1271 O O . ARG A 1 160 ? 0.161 5.218 -17.916 1.00 93.00 160 ARG A O 1
ATOM 1278 N N . LEU A 1 161 ? 2.093 4.401 -17.112 1.00 93.25 161 LEU A N 1
ATOM 1279 C CA . LEU A 1 161 ? 2.222 5.353 -16.005 1.00 93.25 161 LEU A CA 1
ATOM 1280 C C . LEU 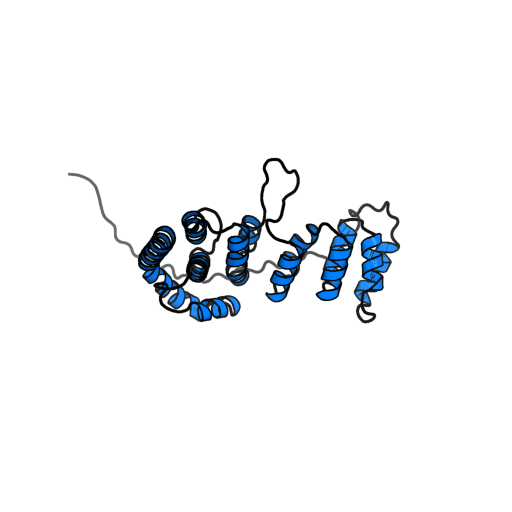A 1 161 ? 3.150 6.536 -16.317 1.00 93.25 161 LEU A C 1
ATOM 1282 O O . LEU A 1 161 ? 3.330 7.403 -15.469 1.00 93.25 161 LEU A O 1
ATOM 1286 N N . GLY A 1 162 ? 3.761 6.579 -17.504 1.00 92.12 162 GLY A N 1
ATOM 1287 C CA . GLY A 1 162 ? 4.733 7.614 -17.864 1.00 92.12 162 GLY A CA 1
ATOM 1288 C C . GLY A 1 162 ? 6.004 7.597 -17.005 1.00 92.12 162 GLY A C 1
ATOM 1289 O O . GLY A 1 162 ? 6.643 8.630 -16.814 1.00 92.12 162 GLY A O 1
ATOM 1290 N N . LEU A 1 163 ? 6.388 6.439 -16.460 1.00 93.38 163 LEU A N 1
ATOM 1291 C CA . LEU A 1 163 ? 7.532 6.285 -15.549 1.00 93.38 163 LEU A CA 1
ATOM 1292 C C . LEU A 1 163 ? 8.843 5.985 -16.295 1.00 93.38 163 LEU A C 1
ATOM 1294 O O . LEU A 1 163 ? 9.652 5.187 -15.820 1.00 93.38 163 LEU A O 1
ATOM 1298 N N . TYR A 1 164 ? 9.043 6.591 -17.469 1.00 93.19 164 TYR A N 1
ATOM 1299 C CA . TYR A 1 164 ? 10.106 6.234 -18.417 1.00 93.19 164 TYR A CA 1
ATOM 1300 C C . TYR A 1 164 ? 11.502 6.219 -17.786 1.00 93.19 164 TYR A C 1
ATOM 1302 O O . TYR A 1 164 ? 12.162 5.187 -17.851 1.00 93.19 164 TYR A O 1
ATOM 1310 N N . GLY A 1 165 ? 11.896 7.282 -17.073 1.00 92.00 165 GLY A N 1
ATOM 1311 C CA . GLY A 1 165 ? 13.196 7.335 -16.386 1.00 92.00 165 GLY A CA 1
ATOM 1312 C C . GLY A 1 165 ? 13.417 6.180 -15.399 1.00 92.00 165 GLY A C 1
ATOM 1313 O O . GLY A 1 165 ? 14.457 5.529 -15.423 1.00 92.00 165 GLY A O 1
ATOM 1314 N N . LEU A 1 166 ? 12.400 5.818 -14.603 1.00 92.62 166 LEU A N 1
ATOM 1315 C CA . LEU A 1 166 ? 12.503 4.665 -13.693 1.00 92.62 166 LEU A CA 1
ATOM 1316 C C . LEU A 1 166 ? 12.603 3.333 -14.450 1.00 92.62 166 LEU A C 1
ATOM 1318 O O . LEU A 1 166 ? 13.265 2.404 -13.986 1.00 92.62 166 LEU A O 1
ATOM 1322 N N . GLY A 1 167 ? 11.928 3.226 -15.596 1.00 92.94 167 GLY A N 1
ATOM 1323 C CA . GLY A 1 167 ? 12.030 2.075 -16.487 1.00 92.94 167 GLY A CA 1
ATOM 1324 C C . GLY A 1 167 ? 13.443 1.908 -17.038 1.00 92.94 167 GLY A C 1
ATOM 1325 O O . GLY A 1 167 ? 14.007 0.819 -16.926 1.00 92.94 167 GLY A O 1
ATOM 1326 N N . ILE A 1 168 ? 14.028 2.991 -17.558 1.00 93.31 168 ILE A N 1
ATOM 1327 C CA . ILE A 1 168 ? 15.397 3.025 -18.091 1.00 93.31 168 ILE A CA 1
ATOM 1328 C C . ILE A 1 168 ? 16.386 2.593 -17.010 1.00 93.31 168 ILE A C 1
ATOM 1330 O O . ILE A 1 168 ? 17.100 1.607 -17.198 1.00 93.31 168 ILE A O 1
ATOM 1334 N N . GLU A 1 169 ? 16.355 3.236 -15.838 1.00 91.75 169 GLU A N 1
ATOM 1335 C CA . GLU A 1 169 ? 17.213 2.881 -14.703 1.00 91.75 169 GLU A CA 1
ATOM 1336 C C . GLU A 1 169 ? 17.107 1.393 -14.332 1.00 91.75 169 GLU A C 1
ATOM 1338 O O . GLU A 1 169 ? 18.108 0.744 -14.012 1.00 91.75 169 GLU A O 1
ATOM 1343 N N . ASN A 1 170 ? 15.894 0.829 -14.355 1.00 92.25 170 ASN A N 1
ATOM 1344 C CA . ASN A 1 170 ? 15.671 -0.572 -14.010 1.00 92.25 170 ASN A CA 1
ATOM 1345 C C . ASN A 1 170 ? 16.242 -1.528 -15.068 1.00 92.25 170 ASN A C 1
ATOM 1347 O O . ASN A 1 170 ? 16.922 -2.490 -14.704 1.00 92.25 170 ASN A O 1
ATOM 1351 N N . PHE A 1 171 ? 16.017 -1.270 -16.360 1.00 92.06 171 PHE A N 1
ATOM 1352 C CA . PHE A 1 171 ? 16.558 -2.116 -17.427 1.00 92.06 171 PHE A CA 1
ATOM 1353 C C . PHE A 1 171 ? 18.083 -2.018 -17.533 1.00 92.06 171 PHE A C 1
ATOM 1355 O O . PHE A 1 171 ? 18.743 -3.047 -17.686 1.00 92.06 171 PHE A O 1
ATOM 1362 N N . VAL A 1 172 ? 18.658 -0.824 -17.356 1.00 90.88 172 VAL A N 1
ATOM 1363 C CA . VAL A 1 172 ? 20.116 -0.623 -17.289 1.00 90.88 172 VAL A CA 1
ATOM 1364 C C . VAL A 1 172 ? 20.708 -1.423 -16.130 1.00 90.88 172 VAL A C 1
ATOM 1366 O O . VAL A 1 172 ? 21.655 -2.187 -16.320 1.00 90.88 172 VAL A O 1
ATOM 1369 N N . ARG A 1 173 ? 20.106 -1.339 -14.936 1.00 88.44 173 ARG A N 1
ATOM 1370 C CA . ARG A 1 173 ? 20.534 -2.112 -13.757 1.00 88.44 173 ARG A CA 1
ATOM 1371 C C . ARG A 1 173 ? 20.460 -3.623 -13.989 1.00 88.44 173 ARG A C 1
ATOM 1373 O O . ARG A 1 173 ? 21.344 -4.350 -13.541 1.00 88.44 173 ARG A O 1
ATOM 1380 N N . LYS A 1 174 ? 19.423 -4.099 -14.687 1.00 88.00 174 LYS A N 1
ATOM 1381 C CA . LYS A 1 174 ? 19.248 -5.515 -15.055 1.00 88.00 174 LYS A CA 1
ATOM 1382 C C . LYS A 1 174 ? 20.103 -5.947 -16.256 1.00 88.00 174 LYS A C 1
ATOM 1384 O O . LYS A 1 174 ? 20.129 -7.138 -16.556 1.00 88.00 174 LYS A O 1
ATOM 1389 N N . LYS A 1 175 ? 20.817 -5.019 -16.909 1.00 89.25 175 LYS A N 1
ATOM 1390 C CA . LYS A 1 175 ? 21.539 -5.231 -18.177 1.00 89.25 175 LYS A CA 1
ATOM 1391 C C . LYS A 1 175 ? 20.642 -5.812 -19.280 1.00 89.25 175 LYS A C 1
ATOM 1393 O O . LYS A 1 175 ? 21.087 -6.611 -20.100 1.00 89.25 175 LYS A O 1
ATOM 1398 N N . ASP A 1 176 ? 19.374 -5.414 -19.295 1.00 90.12 176 ASP A N 1
ATOM 1399 C CA . ASP A 1 176 ? 18.377 -5.917 -20.236 1.00 90.12 176 ASP A CA 1
ATOM 1400 C C . ASP A 1 176 ? 18.239 -4.982 -21.446 1.00 90.12 176 ASP A C 1
ATOM 1402 O O . ASP A 1 176 ? 17.395 -4.084 -21.503 1.00 90.12 176 ASP A O 1
ATOM 1406 N N . ALA A 1 177 ? 19.096 -5.210 -22.440 1.00 90.62 177 ALA A N 1
ATOM 1407 C CA . ALA A 1 177 ? 19.070 -4.463 -23.694 1.00 90.62 177 ALA A CA 1
ATOM 1408 C C . ALA A 1 177 ? 17.824 -4.762 -24.548 1.00 90.62 177 ALA A C 1
ATOM 1410 O O . ALA A 1 177 ? 17.460 -3.948 -25.396 1.00 90.62 177 ALA A O 1
ATOM 1411 N N . ALA A 1 178 ? 17.178 -5.921 -24.375 1.00 91.31 178 ALA A N 1
ATOM 1412 C CA . ALA A 1 178 ? 15.950 -6.244 -25.099 1.00 91.31 178 ALA A CA 1
ATOM 1413 C C . ALA A 1 178 ? 14.781 -5.409 -24.556 1.00 91.31 178 ALA A C 1
ATOM 1415 O O . ALA A 1 178 ? 14.090 -4.751 -25.334 1.00 91.31 178 ALA A O 1
ATOM 1416 N N . GLY A 1 179 ? 14.645 -5.340 -23.229 1.00 91.94 179 GLY A N 1
ATOM 1417 C CA . GLY A 1 179 ? 13.686 -4.476 -22.543 1.00 91.94 179 GLY A CA 1
ATOM 1418 C C . GLY A 1 179 ? 13.873 -2.993 -22.875 1.00 91.94 179 GLY A C 1
ATOM 1419 O O . GLY A 1 179 ? 12.896 -2.318 -23.193 1.00 91.94 179 GLY A O 1
ATOM 1420 N N . LEU A 1 180 ? 15.119 -2.496 -22.921 1.00 92.94 180 LEU A N 1
ATOM 1421 C CA . LEU A 1 180 ? 15.406 -1.116 -23.354 1.00 92.94 180 LEU A CA 1
ATOM 1422 C C . LEU A 1 180 ? 14.957 -0.837 -24.792 1.00 92.94 180 LEU A C 1
ATOM 1424 O O . LEU A 1 180 ? 14.361 0.205 -25.046 1.00 92.94 180 LEU A O 1
ATOM 1428 N N . ARG A 1 181 ? 15.204 -1.757 -25.735 1.00 93.19 181 ARG A N 1
ATOM 1429 C CA . ARG A 1 181 ? 14.744 -1.600 -27.128 1.00 93.19 181 ARG A CA 1
ATOM 1430 C C . ARG A 1 181 ? 13.221 -1.628 -27.236 1.00 93.19 181 ARG A C 1
ATOM 1432 O O . ARG A 1 181 ? 12.651 -0.837 -27.984 1.00 93.19 181 ARG A O 1
ATOM 1439 N N . SER A 1 182 ? 12.568 -2.510 -26.479 1.00 94.00 182 SER A N 1
ATOM 1440 C CA . SER A 1 182 ? 11.105 -2.567 -26.398 1.00 94.00 182 SER A CA 1
ATOM 1441 C C . SER A 1 182 ? 10.542 -1.248 -25.865 1.00 94.00 182 SER A C 1
ATOM 1443 O O . SER A 1 182 ? 9.667 -0.649 -26.493 1.00 94.00 182 SER A O 1
ATOM 1445 N N . LEU A 1 183 ? 11.124 -0.722 -24.781 1.00 93.12 183 LEU A N 1
ATOM 1446 C CA . LEU A 1 183 ? 10.753 0.573 -24.224 1.00 93.12 183 LEU A CA 1
ATOM 1447 C C . LEU A 1 183 ? 10.962 1.702 -25.237 1.00 93.12 183 LEU A C 1
ATOM 1449 O O . LEU A 1 183 ? 10.024 2.453 -25.476 1.00 93.12 183 LEU A O 1
ATOM 1453 N N . HIS A 1 184 ? 12.132 1.773 -25.880 1.00 93.06 184 HIS A N 1
ATOM 1454 C CA . HIS A 1 184 ? 12.470 2.779 -26.893 1.00 93.06 184 HIS A CA 1
ATOM 1455 C C . HIS A 1 184 ? 11.398 2.903 -27.980 1.00 93.06 184 HIS A C 1
ATOM 1457 O O . HIS A 1 184 ? 10.965 4.004 -28.301 1.00 93.06 184 HIS A O 1
ATOM 1463 N N . SER A 1 185 ? 10.903 1.771 -28.494 1.00 92.69 185 SER A N 1
ATOM 1464 C CA . SER A 1 185 ? 9.865 1.753 -29.536 1.00 92.69 185 SER A CA 1
ATOM 1465 C C . SER A 1 185 ? 8.507 2.322 -29.097 1.00 92.69 185 SER A C 1
ATOM 1467 O O . SER A 1 185 ? 7.645 2.576 -29.936 1.00 92.69 185 SER A O 1
ATOM 1469 N N . ARG A 1 186 ? 8.305 2.514 -27.788 1.00 93.00 186 ARG A N 1
ATOM 1470 C CA . ARG A 1 186 ? 7.043 2.939 -27.170 1.00 93.00 186 ARG A CA 1
ATOM 1471 C C . ARG A 1 186 ? 7.141 4.279 -26.445 1.00 93.00 186 ARG A C 1
ATOM 1473 O O . ARG A 1 186 ? 6.112 4.777 -25.990 1.00 93.00 186 ARG A O 1
ATOM 1480 N N . VAL A 1 187 ? 8.338 4.857 -26.320 1.00 90.94 187 VAL A N 1
ATOM 1481 C CA . VAL A 1 187 ? 8.505 6.208 -25.774 1.00 90.94 187 VAL A CA 1
ATOM 1482 C C . VAL A 1 187 ? 7.895 7.210 -26.767 1.00 90.94 187 VAL A C 1
ATOM 1484 O O . VAL A 1 187 ? 8.208 7.157 -27.958 1.00 90.94 187 VAL A O 1
ATOM 1487 N N . PRO A 1 188 ? 7.017 8.127 -26.322 1.00 87.75 188 PRO A N 1
ATOM 1488 C CA . PRO A 1 188 ? 6.491 9.181 -27.178 1.00 87.75 188 PRO A CA 1
ATOM 1489 C C . PRO A 1 188 ? 7.612 10.062 -27.731 1.00 87.75 188 PRO A C 1
ATOM 1491 O O . PRO A 1 188 ? 8.574 10.357 -27.030 1.00 87.75 188 PRO A O 1
ATOM 1494 N N . THR A 1 189 ? 7.450 10.591 -28.945 1.00 79.31 189 THR A N 1
ATOM 1495 C CA . THR A 1 189 ? 8.440 11.485 -29.580 1.00 79.31 189 THR A CA 1
ATOM 1496 C C . THR A 1 189 ? 8.715 12.761 -28.769 1.00 79.31 189 THR A C 1
ATOM 1498 O O . THR A 1 189 ? 9.766 13.375 -28.912 1.00 79.31 189 THR A O 1
ATOM 1501 N N . SER A 1 190 ? 7.795 13.152 -27.881 1.00 77.94 190 SER A N 1
ATOM 1502 C CA . SER A 1 190 ? 7.987 14.248 -26.924 1.00 77.94 190 SER A CA 1
ATOM 1503 C C . SER A 1 190 ? 8.991 13.936 -25.805 1.00 77.94 190 SER A C 1
ATOM 1505 O O . SER A 1 190 ? 9.478 14.863 -25.167 1.00 77.94 190 SER A O 1
ATOM 1507 N N . GLY A 1 191 ? 9.299 12.661 -25.549 1.00 74.94 191 GLY A N 1
ATOM 1508 C CA . GLY A 1 191 ? 10.293 12.198 -24.573 1.00 74.94 191 GLY A CA 1
ATOM 1509 C C . GLY A 1 191 ? 11.703 12.178 -25.156 1.00 74.94 191 GLY A C 1
ATOM 1510 O O . GLY A 1 191 ? 12.374 11.148 -25.147 1.00 74.94 191 GLY A O 1
ATOM 1511 N N . SER A 1 192 ? 12.140 13.296 -25.744 1.00 78.62 192 SER A N 1
ATOM 1512 C CA . SER A 1 192 ? 13.429 13.373 -26.444 1.00 78.62 192 SER A CA 1
ATOM 1513 C C . SER A 1 192 ? 14.616 13.043 -25.538 1.00 78.62 192 SER A C 1
ATOM 1515 O O . SER A 1 192 ? 15.603 12.487 -26.010 1.00 78.62 192 SER A O 1
ATOM 1517 N N . ASN A 1 193 ? 14.518 13.360 -24.245 1.00 88.56 193 ASN A N 1
ATOM 1518 C CA . ASN A 1 193 ? 15.578 13.097 -23.275 1.00 88.56 193 ASN A CA 1
ATOM 1519 C C . ASN A 1 193 ? 15.680 11.600 -22.967 1.00 88.56 193 ASN A C 1
ATOM 1521 O O . ASN A 1 193 ? 16.772 11.045 -22.964 1.00 88.56 193 ASN A O 1
ATOM 1525 N N . GLU A 1 194 ? 14.543 10.936 -22.767 1.00 90.00 194 GLU A N 1
ATOM 1526 C CA . GLU A 1 194 ? 14.467 9.502 -22.506 1.00 90.00 194 GLU A CA 1
ATOM 1527 C C . GLU A 1 194 ? 14.931 8.681 -23.713 1.00 90.00 194 GLU A C 1
ATOM 1529 O O . GLU A 1 194 ? 15.624 7.680 -23.549 1.00 90.00 194 GLU A O 1
ATOM 1534 N N . ILE A 1 195 ? 14.599 9.120 -24.931 1.00 90.50 195 ILE A N 1
ATOM 1535 C CA . ILE A 1 195 ? 15.094 8.512 -26.174 1.00 90.50 195 ILE A CA 1
ATOM 1536 C C . ILE A 1 195 ? 16.622 8.609 -26.241 1.00 90.50 195 ILE A C 1
ATOM 1538 O O . ILE A 1 195 ? 17.285 7.586 -26.398 1.00 90.50 195 ILE A O 1
ATOM 1542 N N . GLN A 1 196 ? 17.180 9.810 -26.049 1.00 89.38 196 GLN A N 1
ATOM 1543 C CA . GLN A 1 196 ? 18.632 10.028 -26.057 1.00 89.38 196 GLN A CA 1
ATOM 1544 C C . GLN A 1 196 ? 19.346 9.192 -24.991 1.00 89.38 196 GLN A C 1
ATOM 1546 O O . GLN A 1 196 ? 20.404 8.623 -25.253 1.00 89.38 196 GLN A O 1
ATOM 1551 N N . GLU A 1 197 ? 18.766 9.094 -23.796 1.00 90.56 197 GLU A N 1
ATOM 1552 C CA . GLU A 1 197 ? 19.304 8.284 -22.708 1.00 90.56 197 GLU A CA 1
ATOM 1553 C C . GLU A 1 197 ? 19.336 6.794 -23.083 1.00 90.56 197 GLU A C 1
ATOM 1555 O O . GLU A 1 197 ? 20.368 6.135 -22.932 1.00 90.56 197 GLU A O 1
ATOM 1560 N N . ILE A 1 198 ? 18.243 6.260 -23.637 1.00 90.94 198 ILE A N 1
ATOM 1561 C CA . ILE A 1 198 ? 18.188 4.863 -24.085 1.00 90.94 198 ILE A CA 1
ATOM 1562 C C . ILE A 1 198 ? 19.202 4.600 -25.204 1.00 90.94 198 ILE A C 1
ATOM 1564 O O . ILE A 1 198 ? 19.925 3.604 -25.148 1.00 90.94 198 ILE A O 1
ATOM 1568 N N . GLU A 1 199 ? 19.278 5.473 -26.209 1.00 91.38 199 GLU A N 1
ATOM 1569 C CA . GLU A 1 199 ? 20.232 5.350 -27.317 1.00 91.38 199 GLU A CA 1
ATOM 1570 C C . GLU A 1 199 ? 21.680 5.374 -26.821 1.00 91.38 199 GLU A C 1
ATOM 1572 O O . GLU A 1 199 ? 22.483 4.525 -27.223 1.00 91.38 199 GLU A O 1
ATOM 1577 N N . ALA A 1 200 ? 22.001 6.278 -25.888 1.00 91.00 200 ALA A N 1
ATOM 1578 C CA . ALA A 1 200 ? 23.311 6.333 -25.254 1.00 91.00 200 ALA A CA 1
ATOM 1579 C C . ALA A 1 200 ? 23.655 4.988 -24.599 1.00 91.00 200 ALA A C 1
ATOM 1581 O O . ALA A 1 200 ? 24.719 4.434 -24.875 1.00 91.00 200 ALA A O 1
ATOM 1582 N N . TYR A 1 201 ? 22.742 4.400 -23.820 1.00 89.00 201 TYR A N 1
ATOM 1583 C CA . TYR A 1 201 ? 22.972 3.094 -23.198 1.00 89.00 201 TYR A CA 1
ATOM 1584 C C . TYR A 1 201 ? 23.103 1.946 -24.200 1.00 89.00 201 TYR A C 1
ATOM 1586 O O . TYR A 1 201 ? 23.952 1.075 -24.018 1.00 89.00 201 TYR A O 1
ATOM 1594 N N . LEU A 1 202 ? 22.293 1.928 -25.260 1.00 89.06 202 LEU A N 1
ATOM 1595 C CA . LEU A 1 202 ? 22.346 0.878 -26.281 1.00 89.06 202 LEU A CA 1
ATOM 1596 C C . LEU A 1 202 ? 23.603 0.957 -27.157 1.00 89.06 202 LEU A C 1
ATOM 1598 O O . LEU A 1 202 ? 23.994 -0.055 -27.741 1.00 89.06 202 LEU A O 1
ATOM 1602 N N . SER A 1 203 ? 24.232 2.131 -27.242 1.00 88.00 203 SER A N 1
ATOM 1603 C CA . SER A 1 203 ? 25.491 2.335 -27.962 1.00 88.00 203 SER A CA 1
ATOM 1604 C C . SER A 1 203 ? 26.727 1.836 -27.196 1.00 88.00 203 SER A C 1
ATOM 1606 O O . SER A 1 203 ? 27.774 1.604 -27.805 1.00 88.00 203 SER A O 1
ATOM 1608 N N . LEU A 1 204 ? 26.621 1.628 -25.876 1.00 83.06 204 LEU A N 1
ATOM 1609 C CA . LEU A 1 204 ? 27.724 1.134 -25.050 1.00 83.06 204 LEU A CA 1
ATOM 1610 C C . LEU A 1 204 ? 27.971 -0.370 -25.283 1.00 83.06 204 LEU A C 1
ATOM 1612 O O . LEU A 1 204 ? 27.026 -1.163 -25.336 1.00 83.06 204 LEU A O 1
ATOM 1616 N N . PRO A 1 205 ? 29.238 -0.816 -25.372 1.00 67.31 205 PRO A N 1
ATOM 1617 C CA . PRO A 1 205 ? 29.547 -2.233 -25.502 1.00 67.31 205 PRO A CA 1
ATOM 1618 C C . PRO A 1 205 ? 29.121 -2.994 -24.236 1.00 67.31 205 PRO A C 1
ATOM 1620 O O . PRO A 1 205 ? 29.408 -2.580 -23.115 1.00 67.31 205 PRO A O 1
ATOM 1623 N N . VAL A 1 206 ? 28.473 -4.152 -24.415 1.00 57.41 206 VAL A N 1
ATOM 1624 C CA . VAL A 1 206 ? 27.849 -4.985 -23.355 1.00 57.41 206 VAL A CA 1
ATOM 1625 C C . VAL A 1 206 ? 28.832 -5.416 -22.238 1.00 57.41 206 VAL A C 1
ATOM 1627 O O . VAL A 1 206 ? 28.415 -5.840 -21.161 1.00 57.41 206 VAL A O 1
ATOM 1630 N N . SER A 1 207 ? 30.142 -5.262 -22.454 1.00 50.97 207 SER A N 1
ATOM 1631 C CA . SER A 1 207 ? 31.223 -5.524 -21.493 1.00 50.97 207 SER A CA 1
ATOM 1632 C C . SER A 1 207 ? 31.562 -4.359 -20.545 1.00 50.97 207 SER A C 1
ATOM 1634 O O . SER A 1 207 ? 32.510 -4.483 -19.771 1.00 50.97 207 SER A O 1
ATOM 1636 N N . PHE A 1 208 ? 30.836 -3.235 -20.575 1.00 44.06 208 PHE A N 1
ATOM 1637 C CA . PHE A 1 208 ? 31.123 -2.088 -19.704 1.00 44.06 208 PHE A CA 1
ATOM 1638 C C . PHE A 1 208 ? 30.699 -2.349 -18.245 1.00 44.06 208 PHE A C 1
ATOM 1640 O O . PHE A 1 208 ? 29.545 -2.678 -17.951 1.00 44.06 208 PHE A O 1
ATOM 1647 N N . ASN A 1 209 ? 31.642 -2.210 -17.309 1.00 43.69 209 ASN A N 1
ATOM 1648 C CA . ASN A 1 209 ? 31.366 -2.244 -15.874 1.00 43.69 209 ASN A CA 1
ATOM 1649 C C . ASN A 1 209 ? 30.829 -0.879 -15.422 1.00 43.69 209 ASN A C 1
ATOM 1651 O O . ASN A 1 209 ? 31.455 0.152 -15.639 1.00 43.69 209 ASN A O 1
ATOM 1655 N N . LEU A 1 210 ? 29.674 -0.879 -14.752 1.00 47.84 210 LEU A N 1
ATOM 1656 C CA . LEU A 1 210 ? 28.967 0.326 -14.292 1.00 47.84 210 LEU A CA 1
ATOM 1657 C C . LEU A 1 210 ? 29.633 1.054 -13.100 1.00 47.84 210 LEU A C 1
ATOM 1659 O O . LEU A 1 210 ? 28.998 1.893 -12.469 1.00 47.84 210 LEU A O 1
ATOM 1663 N N . SER A 1 211 ? 30.891 0.755 -12.768 1.00 46.31 211 SER A N 1
ATOM 1664 C CA . SER A 1 211 ? 31.646 1.496 -11.746 1.00 46.31 211 SER A CA 1
ATOM 1665 C C . SER A 1 211 ? 32.149 2.860 -12.229 1.00 46.31 211 SER A C 1
ATOM 1667 O O . SER A 1 211 ? 32.510 3.689 -11.398 1.00 46.31 211 SER A O 1
ATOM 1669 N N . ASP A 1 212 ? 32.140 3.108 -13.543 1.00 40.62 212 ASP A N 1
ATOM 1670 C CA . ASP A 1 212 ? 32.804 4.277 -14.138 1.00 40.62 212 ASP A CA 1
ATOM 1671 C C . ASP A 1 212 ? 31.843 5.431 -14.480 1.00 40.62 212 ASP A C 1
ATOM 1673 O O . ASP A 1 212 ? 32.276 6.530 -14.826 1.00 40.62 212 ASP A O 1
ATOM 1677 N N . CYS A 1 213 ? 30.531 5.235 -14.315 1.00 37.50 213 CYS A N 1
ATOM 1678 C CA . CYS A 1 213 ? 29.554 6.318 -14.402 1.00 37.50 213 CYS A CA 1
ATOM 1679 C C . CYS A 1 213 ? 29.345 6.924 -13.011 1.00 37.50 213 CYS A C 1
ATOM 1681 O O . CYS A 1 213 ? 28.585 6.411 -12.189 1.00 37.50 213 CYS A O 1
ATOM 1683 N N . LYS A 1 214 ? 30.043 8.031 -12.747 1.00 32.84 214 LYS A N 1
ATOM 1684 C CA . LYS A 1 214 ? 29.846 8.857 -11.552 1.00 32.84 214 LYS A CA 1
ATOM 1685 C C . LYS A 1 214 ? 28.363 9.270 -11.473 1.00 32.84 214 LYS A C 1
ATOM 1687 O O . LYS A 1 214 ? 27.858 9.808 -12.460 1.00 32.84 214 LYS A O 1
ATOM 1692 N N . PRO A 1 215 ? 27.654 9.043 -10.353 1.00 33.06 215 PRO A N 1
ATOM 1693 C CA . PRO A 1 215 ? 26.298 9.552 -10.211 1.00 33.06 215 PRO A CA 1
ATOM 1694 C C . PRO A 1 215 ? 26.330 11.087 -10.277 1.00 33.06 215 PRO A C 1
ATOM 1696 O O . PRO A 1 215 ? 27.288 11.688 -9.771 1.00 33.06 215 PRO A O 1
ATOM 1699 N N . PRO A 1 216 ? 25.321 11.739 -10.881 1.00 34.91 216 PRO A N 1
ATOM 1700 C CA . PRO A 1 216 ? 25.165 13.174 -10.735 1.00 34.91 216 PRO A CA 1
ATOM 1701 C C . PRO A 1 216 ? 25.029 13.492 -9.244 1.00 34.91 216 PRO A C 1
ATOM 1703 O O . PRO A 1 216 ? 24.342 12.797 -8.496 1.00 34.91 216 PRO A O 1
ATOM 1706 N N . ASP A 1 217 ? 25.787 14.505 -8.850 1.00 33.44 217 ASP A N 1
ATOM 1707 C CA . ASP A 1 217 ? 25.997 15.043 -7.513 1.00 33.44 217 ASP A CA 1
ATOM 1708 C C . ASP A 1 217 ? 24.827 14.796 -6.535 1.00 33.44 217 ASP A C 1
ATOM 1710 O O . ASP A 1 217 ? 23.815 15.495 -6.550 1.00 33.44 217 ASP A O 1
ATOM 1714 N N . GLN A 1 218 ? 24.972 13.799 -5.651 1.00 35.12 218 GLN A N 1
ATOM 1715 C CA . GLN A 1 218 ? 24.159 13.703 -4.436 1.00 35.12 218 GLN A CA 1
ATOM 1716 C C . GLN A 1 218 ? 24.672 14.740 -3.434 1.00 35.12 218 GLN A C 1
ATOM 1718 O O . GLN A 1 218 ? 25.286 14.414 -2.415 1.00 35.12 218 GLN A O 1
ATOM 1723 N N . SER A 1 219 ? 24.382 16.008 -3.706 1.00 31.66 219 SER A N 1
ATOM 1724 C CA . SER A 1 219 ? 24.326 17.012 -2.656 1.00 31.66 219 SER A CA 1
ATOM 1725 C C . SER A 1 219 ? 23.123 16.671 -1.776 1.00 31.66 219 SER A C 1
ATOM 1727 O O . SER A 1 219 ? 21.973 16.992 -2.061 1.00 31.66 219 SER A O 1
ATOM 1729 N N . MET A 1 220 ? 23.401 15.931 -0.699 1.00 34.75 220 MET A N 1
ATOM 1730 C CA . MET A 1 220 ? 22.508 15.804 0.445 1.00 34.75 220 MET A CA 1
ATOM 1731 C C . MET A 1 220 ? 22.184 17.204 0.981 1.00 34.75 220 MET A C 1
ATOM 1733 O O . MET A 1 220 ? 22.876 17.716 1.865 1.00 34.75 220 MET A O 1
ATOM 1737 N N . GLU A 1 221 ? 21.090 17.806 0.526 1.00 32.34 221 GLU A N 1
ATOM 1738 C CA . GLU A 1 221 ? 20.391 18.772 1.360 1.00 32.34 221 GLU A CA 1
ATOM 1739 C C . GLU A 1 221 ? 19.739 17.998 2.503 1.00 32.34 221 GLU A C 1
ATOM 1741 O O . GLU A 1 221 ? 18.671 17.394 2.397 1.00 32.34 221 GLU A O 1
ATOM 1746 N N . ARG A 1 222 ? 20.454 17.994 3.631 1.00 31.20 222 ARG A N 1
ATOM 1747 C CA . ARG A 1 222 ? 19.892 17.724 4.948 1.00 31.20 222 ARG A CA 1
ATOM 1748 C C . ARG A 1 222 ? 18.668 18.616 5.110 1.00 31.20 222 ARG A C 1
ATOM 1750 O O . ARG A 1 222 ? 18.797 19.807 5.393 1.00 31.20 222 ARG A O 1
ATOM 1757 N N . ILE A 1 223 ? 17.481 18.032 4.992 1.00 35.00 223 ILE A N 1
ATOM 1758 C CA . ILE A 1 223 ? 16.271 18.663 5.499 1.00 35.00 223 ILE A CA 1
ATOM 1759 C C . ILE A 1 223 ? 16.436 18.694 7.016 1.00 35.00 223 ILE A C 1
ATOM 1761 O O . ILE A 1 223 ? 16.245 17.705 7.721 1.00 35.00 223 ILE A O 1
ATOM 1765 N N . HIS A 1 224 ? 16.889 19.846 7.502 1.00 34.12 224 HIS A N 1
ATOM 1766 C CA . HIS A 1 224 ? 16.886 20.199 8.904 1.00 34.12 224 HIS A CA 1
ATOM 1767 C C . HIS A 1 224 ? 15.467 20.010 9.444 1.00 34.12 224 HIS A C 1
ATOM 1769 O O . HIS A 1 224 ? 14.561 20.781 9.129 1.00 34.12 224 HIS A O 1
ATOM 1775 N N . THR A 1 225 ? 15.294 19.034 10.332 1.00 33.84 225 THR A N 1
ATOM 1776 C CA . THR A 1 225 ? 14.277 19.092 11.379 1.00 33.84 225 THR A CA 1
ATOM 1777 C C . THR A 1 225 ? 14.510 20.375 12.172 1.00 33.84 225 THR A C 1
ATOM 1779 O O . THR A 1 225 ? 15.336 20.421 13.087 1.00 33.84 225 THR A O 1
ATOM 1782 N N . LYS A 1 226 ? 13.824 21.456 11.788 1.00 32.16 226 LYS A N 1
ATOM 1783 C CA . LYS A 1 226 ? 13.685 22.636 12.636 1.00 32.16 226 LYS A CA 1
ATOM 1784 C C . LYS A 1 226 ? 12.889 22.211 13.861 1.00 32.16 226 LYS A C 1
ATOM 1786 O O . LYS A 1 226 ? 11.740 21.792 13.761 1.00 32.16 226 LYS A O 1
ATOM 1791 N N . GLY A 1 227 ? 13.568 22.279 15.001 1.00 28.33 227 GLY A N 1
ATOM 1792 C CA . GLY A 1 227 ? 13.015 21.982 16.305 1.00 28.33 227 GLY A CA 1
ATOM 1793 C C . GLY A 1 227 ? 11.785 22.830 16.593 1.00 28.33 227 GLY A C 1
ATOM 1794 O O . GLY A 1 227 ? 11.815 24.056 16.498 1.00 28.33 227 GLY A O 1
ATOM 1795 N N . ILE A 1 228 ? 10.721 22.152 17.007 1.00 31.42 228 ILE A N 1
ATOM 1796 C CA . ILE A 1 228 ? 9.697 22.768 17.833 1.00 31.42 228 ILE A CA 1
ATOM 1797 C C . ILE A 1 228 ? 10.265 22.794 19.248 1.00 31.42 228 ILE A C 1
ATOM 1799 O O . ILE A 1 228 ? 10.498 21.769 19.888 1.00 31.42 228 ILE A O 1
ATOM 1803 N N . ILE A 1 229 ? 10.559 24.010 19.685 1.00 30.94 229 ILE A N 1
ATOM 1804 C CA . ILE A 1 229 ? 10.966 24.368 21.035 1.00 30.94 229 ILE A CA 1
ATOM 1805 C C . ILE A 1 229 ? 9.805 24.026 21.975 1.00 30.94 229 ILE A C 1
ATOM 1807 O O . ILE A 1 229 ? 8.763 24.675 21.939 1.00 30.94 229 ILE A O 1
ATOM 1811 N N . ALA A 1 230 ? 9.989 23.029 22.839 1.00 31.42 230 ALA A N 1
ATOM 1812 C CA . ALA A 1 230 ? 9.176 22.878 24.040 1.00 31.42 230 ALA A CA 1
ATOM 1813 C C . ALA A 1 230 ? 9.795 23.738 25.162 1.00 31.42 230 ALA A C 1
ATOM 1815 O O . ALA A 1 230 ? 10.986 23.582 25.458 1.00 31.42 230 ALA A O 1
ATOM 1816 N N . PRO A 1 231 ? 9.044 24.651 25.806 1.00 30.50 231 PRO A N 1
ATOM 1817 C CA . PRO A 1 231 ? 9.565 25.425 26.919 1.00 30.50 231 PRO A CA 1
ATOM 1818 C C . PRO A 1 231 ? 9.735 24.540 28.157 1.00 30.50 231 PRO A C 1
ATOM 1820 O O . PRO A 1 231 ? 8.795 23.998 28.735 1.00 30.50 231 PRO A O 1
ATOM 1823 N N . ARG A 1 232 ? 10.993 24.431 28.575 1.00 30.41 232 ARG A N 1
ATOM 1824 C CA . ARG A 1 232 ? 11.457 23.802 29.808 1.00 30.41 232 ARG A CA 1
ATOM 1825 C C . ARG A 1 232 ? 11.084 24.704 30.986 1.00 30.41 232 ARG A C 1
ATOM 1827 O O . ARG A 1 232 ? 11.801 25.664 31.254 1.00 30.41 232 ARG A O 1
ATOM 1834 N N . ASN A 1 233 ? 10.006 24.398 31.710 1.00 29.45 233 ASN A N 1
ATOM 1835 C CA . ASN A 1 233 ? 9.725 25.058 32.986 1.00 29.45 233 ASN A CA 1
ATOM 1836 C C . ASN A 1 233 ? 10.085 24.139 34.162 1.00 29.45 233 ASN A C 1
ATOM 1838 O O . ASN A 1 233 ? 9.480 23.094 34.385 1.00 29.45 233 ASN A O 1
ATOM 1842 N N . ARG A 1 234 ? 11.130 24.537 34.896 1.00 32.03 234 ARG A N 1
ATOM 1843 C CA . ARG A 1 234 ? 11.512 23.986 36.202 1.00 32.03 234 ARG A CA 1
ATOM 1844 C C . ARG A 1 234 ? 10.487 24.411 37.256 1.00 32.03 234 ARG A C 1
ATOM 1846 O O . ARG A 1 234 ? 10.202 25.600 37.344 1.00 32.03 234 ARG A O 1
ATOM 1853 N N . ARG A 1 235 ? 10.094 23.474 38.127 1.00 31.55 235 ARG A N 1
ATOM 1854 C CA . ARG A 1 235 ? 10.020 23.555 39.613 1.00 31.55 235 ARG A CA 1
ATOM 1855 C C . ARG A 1 235 ? 9.350 22.252 40.096 1.00 31.55 235 ARG A C 1
ATOM 1857 O O . ARG A 1 235 ? 8.203 22.007 39.769 1.00 31.55 235 ARG A O 1
ATOM 1864 N N . ARG A 1 236 ? 10.101 21.266 40.601 1.00 30.30 236 ARG A N 1
ATOM 1865 C CA . ARG A 1 236 ? 10.638 21.130 41.974 1.00 30.30 236 ARG A CA 1
ATOM 1866 C C . ARG A 1 236 ? 9.519 20.863 42.989 1.00 30.30 236 ARG A C 1
ATOM 1868 O O . ARG A 1 236 ? 8.946 21.826 43.467 1.00 30.30 236 ARG A O 1
ATOM 1875 N N . TRP A 1 237 ? 9.333 19.596 43.374 1.00 30.64 237 TRP A N 1
ATOM 1876 C CA . TRP A 1 237 ? 9.003 19.201 44.749 1.00 30.64 237 TRP A CA 1
ATOM 1877 C C . TRP A 1 237 ? 9.708 17.884 45.089 1.00 30.64 237 TRP A C 1
ATOM 1879 O O . TRP A 1 237 ? 9.567 16.880 44.397 1.00 30.64 237 TRP A O 1
ATOM 1889 N N . HIS A 1 238 ? 10.542 17.971 46.123 1.00 29.64 238 HIS A N 1
ATOM 1890 C CA . HIS A 1 238 ? 11.164 16.868 46.839 1.00 29.64 238 HIS A CA 1
ATOM 1891 C C . HIS A 1 238 ? 10.090 16.055 47.571 1.00 29.64 238 HIS A C 1
ATOM 1893 O O . HIS A 1 238 ? 9.201 16.642 48.182 1.00 29.64 238 HIS A O 1
ATOM 1899 N N . VAL A 1 239 ? 10.253 14.735 47.606 1.00 32.59 239 VAL A N 1
ATOM 1900 C CA . VAL A 1 239 ? 9.686 13.874 48.653 1.00 32.59 239 VAL A CA 1
ATOM 1901 C C . VAL A 1 239 ? 10.880 13.235 49.368 1.00 32.59 239 VAL A C 1
ATOM 1903 O O . VAL A 1 239 ? 11.718 12.645 48.680 1.00 32.59 239 VAL A O 1
ATOM 1906 N N . PRO A 1 240 ? 11.041 13.381 50.694 1.00 38.34 240 PRO A N 1
ATOM 1907 C CA . PRO A 1 240 ? 12.082 12.680 51.426 1.00 38.34 240 PRO A CA 1
ATOM 1908 C C . PRO A 1 240 ? 11.564 11.312 51.887 1.00 38.34 240 PRO A C 1
ATOM 1910 O O . PRO A 1 240 ? 10.464 11.201 52.422 1.00 38.34 240 PRO A O 1
ATOM 1913 N N . PHE A 1 241 ? 12.387 10.283 51.716 1.00 31.25 241 PHE A N 1
ATOM 1914 C CA . PHE A 1 241 ? 12.284 9.019 52.440 1.00 31.25 241 PHE A CA 1
ATOM 1915 C C . PHE A 1 241 ? 13.623 8.790 53.143 1.00 31.25 241 PHE A C 1
ATOM 1917 O O . PHE A 1 241 ? 14.640 8.685 52.462 1.00 31.25 241 PHE A O 1
ATOM 1924 N N . ALA A 1 242 ? 13.607 8.756 54.478 1.00 31.47 242 ALA A N 1
ATOM 1925 C CA . ALA A 1 242 ? 14.418 7.894 55.353 1.00 31.47 242 ALA A CA 1
ATOM 1926 C C . ALA A 1 242 ? 14.183 8.333 56.815 1.00 31.47 242 ALA A C 1
ATOM 1928 O O . ALA A 1 242 ? 14.424 9.487 57.150 1.00 31.47 242 ALA A O 1
ATOM 1929 N N . ILE A 1 243 ? 13.472 7.523 57.601 1.00 36.62 243 ILE A N 1
ATOM 1930 C CA . ILE A 1 243 ? 14.008 6.582 58.608 1.00 36.62 243 ILE A CA 1
ATOM 1931 C C . ILE A 1 243 ? 14.434 7.293 59.903 1.00 36.62 243 ILE A C 1
ATOM 1933 O O . ILE A 1 243 ? 15.442 7.993 59.953 1.00 36.62 243 ILE A O 1
ATOM 1937 N N . GLY A 1 244 ? 13.644 7.018 60.940 1.00 38.53 244 GLY A N 1
ATOM 1938 C CA . GLY A 1 244 ? 13.858 7.244 62.364 1.00 38.53 244 GLY A CA 1
ATOM 1939 C C . GLY A 1 244 ? 12.762 6.491 63.098 1.00 38.53 244 GLY A C 1
ATOM 1940 O O . GLY A 1 244 ? 11.588 6.821 62.820 1.00 38.53 244 GLY A O 1
#

InterPro domains:
  IPR006925 Vps16, C-terminal [PF04840] (48-195)
  IPR038132 Vps16, C-terminal domain superfamily [G3DSA:1.10.150.780] (1-96)
  IPR040057 Spermatogenesis-defective protein 39 [PTHR13364] (46-203)

Organism: Schistocephalus solidus (NCBI:txid70667)

Radius of gyration: 24.55 Å; chains: 1; bounding box: 57×46×92 Å

Foldseek 3Di:
DVVVVVLLVVQQVVLVVCFVVLLVCCVVACVPADPLVVVLCVVLPDRPHPDDLLNVLLSQCLSVVAQDPPTPSVVSCVVVVPDLAVSLVSNVSSNVSVVVLVRNCVSQWDPPVPDPDTHGPYDLLVVLVVCVVSVHDLVSSLVSLLNDPDLVSSLVSCLVSVVLVSNLVNCVVVLPLVSLVVNLVRDDPVVVVSNVSSVVSNPDDSPDDPPPDDPPDPPPPPPDPPDDDDDDDDDDDDDDDDDD

Sequence (244 aa):
MHASTLQAVDLLEFQTQVNSEWLDFVQKTLPSASEHVKSLLGEISGPLIGQNLASTMVACILMDNKATNGSRAYQLKDKHKMPDEVFRWLALEPLIALQHWMEIDSLLMEKKWFARKCVIGLPVDRLILFLHSKNSPKAVIARYLQYLPDSDTLVDLVVRLGLYGLGIENFVRKKDAAGLRSLHSRVPTSGSNEIQEIEAYLSLPVSFNLSDCKPPDQSMERIHTKGIIAPRNRRRWHVPFAIG